Protein AF-A0A941ITD8-F1 (afdb_monomer)

Solvent-accessible surface area (backbone atoms only — not comparable to full-atom values): 10986 Å² total; per-residue (Å²): 130,88,73,66,99,77,64,46,39,76,46,90,59,83,81,70,46,51,70,58,52,33,54,51,26,44,58,51,12,67,62,29,51,84,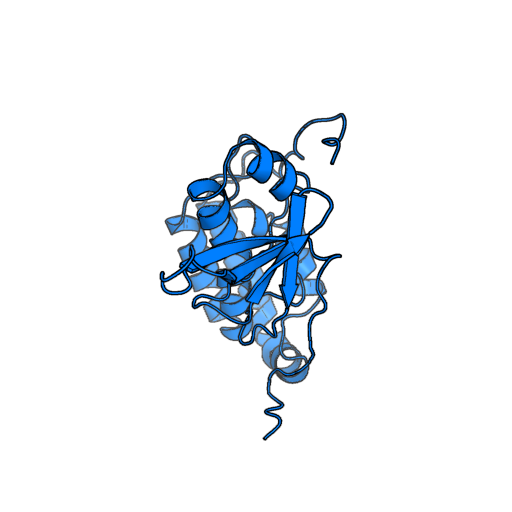41,41,67,58,24,60,77,67,74,46,67,50,70,70,59,50,48,52,33,58,74,69,40,58,36,15,35,44,26,51,56,93,35,20,20,64,51,52,44,70,69,40,52,52,49,25,35,58,35,22,36,74,22,27,52,70,49,20,52,26,48,43,39,8,25,54,38,34,45,53,47,72,68,74,50,56,70,71,57,44,54,61,69,30,49,75,22,63,34,24,24,10,56,36,86,65,68,45,51,42,43,46,81,38,97,87,74,49,76,46,76,52,67,85,80,70,82,40,46,27,50,93,73,29,49,30,41,35,42,25,18,32,29,81,37,61,95,97,47,71,66,41,80,43,78,50,76,47,54,43,93,78,60,80,87,78,95,47,84,98,48,81,78,129

Nearest PDB structur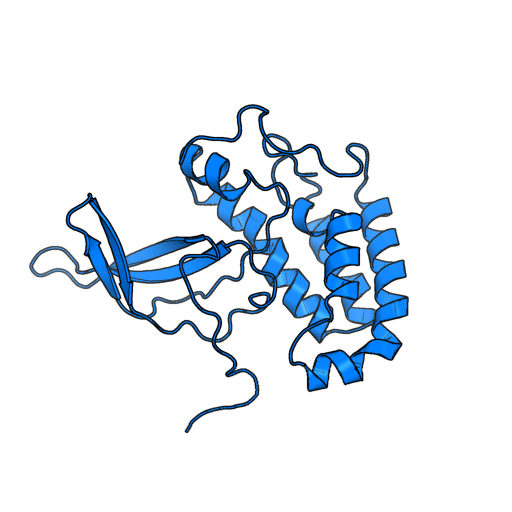es (foldseek):
  3aff-assembly1_B  TM=8.999E-01  e=1.375E-08  Mycobacterium tuberculosis
  3afe-assembly1_C  TM=9.035E-01  e=3.133E-08  Mycobacterium tuberculosis
  3afe-assembly1_D  TM=8.911E-01  e=5.982E-08  Mycobacterium tuberculosis
  5mr6-assembly1_E  TM=8.599E-01  e=3.524E-08  Streptomyces sp.
  2or0-assembly1_A  TM=8.801E-01  e=2.181E-07  Rhodococcus jostii RHA1

Mean predicted aligned error: 4.41 Å

Foldseek 3Di:
DDQPPPAADAQLDQPDALVNLLVLLLVLLVVLQVCQVVCVVQVHGDPVSVVSCRNSLVLQCCADVNRNGNNNDPVSNVSSLVSNVNRPVLHSQLSSQQRVCSNVCVPPDDPVVSSVQSSHVRAGEFEADDAFAEWDQDPVRDIDGDGDGPPRRNLVPHQKYKYKHWYCDPVPDHTDIDIDMGGPVVDDDDPCVVPDDD

Structure (mmCIF, N/CA/C/O backbone):
data_AF-A0A941ITD8-F1
#
_entry.id   AF-A0A941ITD8-F1
#
loop_
_atom_site.group_PDB
_atom_site.id
_atom_site.type_symbol
_atom_site.label_atom_id
_atom_site.label_alt_id
_atom_si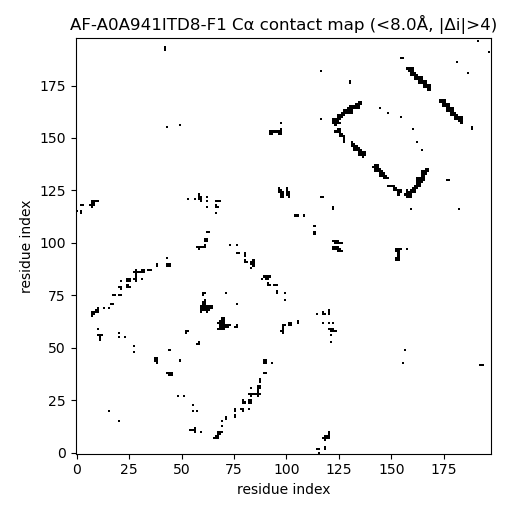te.label_comp_id
_atom_site.label_asym_id
_atom_site.label_entity_id
_atom_site.label_seq_id
_atom_site.pdbx_PDB_ins_code
_atom_site.Cartn_x
_atom_site.Cartn_y
_atom_site.Cartn_z
_atom_site.occupancy
_atom_site.B_iso_or_equiv
_atom_site.auth_seq_id
_atom_site.auth_comp_id
_atom_site.auth_asym_id
_atom_site.auth_atom_id
_atom_site.pdbx_PDB_model_num
ATOM 1 N N . MET A 1 1 ? -4.925 -1.730 -20.775 1.00 46.94 1 MET A N 1
ATOM 2 C CA . MET A 1 1 ? -6.095 -2.588 -20.442 1.00 46.94 1 MET A CA 1
ATOM 3 C C . MET A 1 1 ? -7.307 -1.668 -20.374 1.00 46.94 1 MET A C 1
ATOM 5 O O . MET A 1 1 ? -7.146 -0.580 -19.844 1.00 46.94 1 MET A O 1
ATOM 9 N N . ASP A 1 2 ? -8.470 -2.007 -20.943 1.00 44.00 2 ASP A N 1
ATOM 10 C CA . ASP A 1 2 ? -9.604 -1.062 -20.951 1.00 44.00 2 ASP A CA 1
ATOM 11 C C . ASP A 1 2 ? -10.052 -0.725 -19.518 1.00 44.00 2 ASP A C 1
ATOM 13 O O . ASP A 1 2 ? -10.318 -1.622 -18.714 1.00 44.00 2 ASP A O 1
ATOM 17 N N . LEU A 1 3 ? -10.118 0.574 -19.199 1.00 51.09 3 LEU A N 1
ATOM 18 C CA . LEU A 1 3 ? -10.618 1.067 -17.915 1.00 51.09 3 LEU A CA 1
ATOM 19 C C . LEU A 1 3 ? -12.052 0.562 -17.689 1.00 51.09 3 LEU A C 1
ATOM 21 O O . LEU A 1 3 ? -12.846 0.535 -18.636 1.00 51.09 3 LEU A O 1
ATOM 25 N N . PRO A 1 4 ? -12.432 0.188 -16.454 1.00 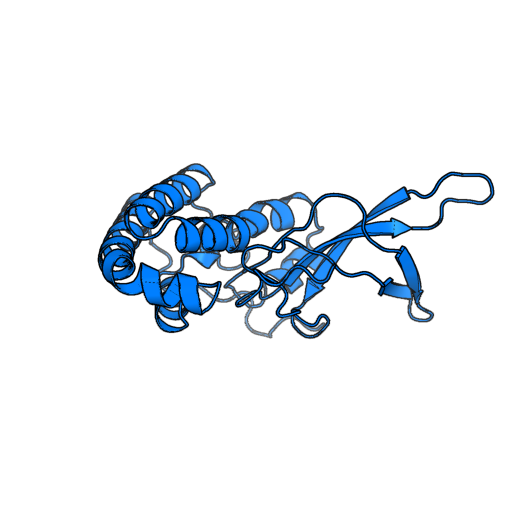52.66 4 PRO A N 1
ATOM 26 C CA . PRO A 1 4 ? -13.805 -0.202 -16.173 1.00 52.66 4 PRO A CA 1
ATOM 27 C C . PRO A 1 4 ? -14.765 0.927 -16.574 1.00 52.66 4 PRO A C 1
ATOM 29 O O . PRO A 1 4 ? -14.549 2.096 -16.250 1.00 52.66 4 PRO A O 1
ATOM 32 N N . ALA A 1 5 ? -15.850 0.563 -17.263 1.00 49.75 5 ALA A N 1
ATOM 33 C CA . ALA A 1 5 ? -16.806 1.466 -17.917 1.00 49.75 5 ALA A CA 1
ATOM 34 C C . ALA A 1 5 ? -17.572 2.440 -16.981 1.00 49.75 5 ALA A C 1
ATOM 36 O O . ALA A 1 5 ? -18.498 3.114 -17.424 1.00 49.75 5 ALA A O 1
ATOM 37 N N . GLY A 1 6 ? -17.210 2.521 -15.695 1.00 57.00 6 GLY A N 1
ATOM 38 C CA . GLY A 1 6 ? -17.874 3.312 -14.654 1.00 57.00 6 GLY A CA 1
ATOM 39 C C . GLY A 1 6 ? -16.980 4.318 -13.920 1.00 57.00 6 GLY A C 1
ATOM 40 O O . GLY A 1 6 ? -17.431 4.900 -12.937 1.00 57.00 6 GLY A O 1
ATOM 41 N N . GLY A 1 7 ? -15.739 4.536 -14.371 1.00 72.69 7 GLY A N 1
ATOM 42 C CA . GLY A 1 7 ? -14.772 5.376 -13.657 1.00 72.69 7 GLY A CA 1
ATOM 43 C C . GLY A 1 7 ? -14.195 4.686 -12.415 1.00 72.69 7 GLY A C 1
ATOM 44 O O . GLY A 1 7 ? -14.386 3.488 -12.207 1.00 72.69 7 GLY A O 1
ATOM 45 N N . HIS A 1 8 ? -13.449 5.432 -11.600 1.00 84.56 8 HIS A N 1
ATOM 46 C CA . HIS A 1 8 ? -12.814 4.874 -10.406 1.00 84.56 8 HIS A CA 1
ATOM 47 C C . HIS A 1 8 ? -13.825 4.612 -9.274 1.00 84.56 8 HIS A C 1
ATOM 49 O O . HIS A 1 8 ? -14.752 5.409 -9.093 1.00 84.56 8 HIS A O 1
ATOM 55 N N . PRO A 1 9 ? -13.646 3.541 -8.475 1.00 86.31 9 PRO A N 1
ATOM 56 C CA . PRO A 1 9 ? -14.551 3.214 -7.380 1.00 86.31 9 PRO A CA 1
ATOM 57 C C . PRO A 1 9 ? -14.617 4.327 -6.337 1.00 86.31 9 PRO A C 1
ATOM 59 O O . PRO A 1 9 ? -13.596 4.795 -5.841 1.00 86.31 9 PRO A O 1
ATOM 62 N N . VAL A 1 10 ? -15.825 4.697 -5.926 1.00 85.69 10 VAL A N 1
ATOM 63 C CA . VAL A 1 10 ? -16.025 5.617 -4.801 1.00 85.69 10 VAL A CA 1
ATOM 64 C C . VAL A 1 10 ? -15.532 4.940 -3.507 1.00 85.69 10 VAL A C 1
ATOM 66 O O . VAL A 1 10 ? -15.724 3.729 -3.346 1.00 85.69 10 VAL A O 1
ATOM 69 N N . PRO A 1 11 ? -14.858 5.661 -2.591 1.00 86.06 11 PRO A N 1
ATOM 70 C CA . PRO A 1 11 ? -14.474 5.101 -1.297 1.00 86.06 11 PRO A CA 1
ATOM 71 C C . PRO A 1 11 ? -15.705 4.710 -0.458 1.00 86.06 11 PRO A C 1
ATOM 73 O O . PRO A 1 11 ? -16.749 5.344 -0.618 1.00 86.06 11 PRO A O 1
ATOM 76 N N . PRO A 1 12 ? -15.599 3.717 0.453 1.00 78.62 12 PRO A N 1
ATOM 77 C CA . PRO A 1 12 ? -16.725 3.238 1.265 1.00 78.62 12 PRO A CA 1
ATOM 78 C C . PRO A 1 12 ? -17.505 4.351 1.983 1.00 78.62 12 PRO A C 1
ATOM 80 O O . PRO A 1 12 ? -18.724 4.263 2.113 1.00 78.62 12 PRO A O 1
ATOM 83 N N . GLU A 1 13 ? -16.824 5.428 2.397 1.00 89.75 13 GLU A N 1
ATOM 84 C CA . GLU A 1 13 ? -17.426 6.583 3.073 1.00 89.75 13 GLU A CA 1
ATOM 85 C C . GLU A 1 13 ? -16.759 7.902 2.633 1.00 89.75 13 GLU A C 1
ATOM 87 O O . GLU A 1 13 ? -15.849 8.385 3.302 1.00 89.75 13 GLU A O 1
ATOM 92 N N . PRO A 1 14 ? -17.194 8.546 1.533 1.00 86.50 14 PRO A N 1
ATOM 93 C CA . PRO A 1 14 ? -16.470 9.668 0.911 1.00 86.50 14 PRO A CA 1
ATOM 94 C C . PRO A 1 14 ? -16.210 10.898 1.789 1.00 86.50 14 PRO A C 1
ATOM 96 O O . PRO A 1 14 ? -15.334 11.699 1.469 1.00 86.50 14 PRO A O 1
ATOM 99 N N . GLY A 1 15 ? -16.972 11.066 2.872 1.00 91.31 15 GLY A N 1
ATOM 100 C CA . GLY A 1 15 ? -16.823 12.163 3.831 1.00 91.31 15 GLY A CA 1
ATOM 101 C C . GLY A 1 15 ? -15.851 11.885 4.980 1.00 91.31 15 GLY A C 1
ATOM 102 O O . GLY A 1 15 ? -15.732 12.732 5.861 1.00 91.31 15 GLY A O 1
ATOM 103 N N . LEU A 1 16 ? -15.193 10.722 4.997 1.00 95.06 16 LEU A N 1
ATOM 104 C CA . LEU A 1 16 ? -14.344 10.303 6.106 1.00 95.06 16 LEU A CA 1
ATOM 105 C C . LEU A 1 16 ? -13.154 11.250 6.307 1.00 95.06 16 LEU A C 1
ATOM 107 O O . LEU A 1 16 ? -12.379 11.524 5.389 1.00 95.06 16 LEU A O 1
ATOM 111 N N . THR A 1 17 ? -12.992 11.729 7.535 1.00 97.56 17 THR A N 1
ATOM 112 C CA . THR A 1 17 ? -11.928 12.658 7.920 1.00 97.56 17 THR A CA 1
ATOM 113 C C . THR A 1 17 ? -10.708 11.934 8.495 1.00 97.56 17 THR A C 1
ATOM 115 O O . THR A 1 17 ? -10.786 10.801 8.975 1.00 97.56 17 THR A O 1
ATOM 118 N N . GLY A 1 18 ? -9.557 12.614 8.513 1.00 98.00 18 GLY A N 1
ATOM 119 C CA . GLY A 1 18 ? -8.334 12.100 9.141 1.00 98.00 18 GLY A CA 1
ATOM 120 C C . GLY A 1 18 ? -8.521 11.674 10.608 1.00 98.00 18 GLY A C 1
ATOM 121 O O . GLY A 1 18 ? -8.145 10.553 10.951 1.00 98.00 18 GLY A O 1
ATOM 122 N N . PRO A 1 19 ? -9.137 12.497 11.482 1.00 98.56 19 PRO A N 1
ATOM 123 C CA . PRO A 1 19 ? -9.434 12.101 12.861 1.00 98.56 19 PRO A CA 1
ATOM 124 C C . PRO A 1 19 ? -10.308 10.844 12.983 1.00 98.56 19 PRO A C 1
ATOM 126 O O . PRO A 1 19 ? -10.025 9.981 13.813 1.00 98.56 19 PRO A O 1
ATOM 129 N N . GLU A 1 20 ? -11.334 10.697 12.143 1.00 98.31 20 GLU A N 1
ATOM 130 C CA . GLU A 1 20 ? -12.186 9.500 12.142 1.00 98.31 20 GLU A CA 1
ATOM 131 C C . GLU A 1 20 ? -11.417 8.260 11.670 1.00 98.31 20 GLU A C 1
ATOM 133 O O . GLU A 1 20 ? -11.571 7.183 12.252 1.00 98.31 20 GLU A O 1
ATOM 138 N N . MET A 1 21 ? -10.544 8.409 10.669 1.00 98.38 21 MET A N 1
ATOM 139 C CA . MET A 1 21 ? -9.653 7.344 10.201 1.00 98.38 21 MET A CA 1
ATOM 140 C C . MET A 1 21 ? -8.683 6.890 11.305 1.00 98.38 21 MET A C 1
ATOM 142 O O . MET A 1 21 ? -8.495 5.693 11.525 1.00 98.38 21 MET A O 1
ATOM 146 N N . ILE A 1 22 ? -8.118 7.831 12.066 1.00 98.75 22 ILE A N 1
ATOM 147 C CA . ILE A 1 22 ? -7.251 7.526 13.215 1.00 98.75 22 ILE A CA 1
ATOM 148 C C . ILE A 1 22 ? -8.040 6.788 14.306 1.00 98.75 22 ILE A C 1
ATOM 150 O O . ILE A 1 22 ? -7.575 5.768 14.810 1.00 98.75 22 ILE A O 1
ATOM 154 N N . SER A 1 23 ? -9.265 7.222 14.614 1.00 98.56 23 SER A N 1
ATOM 155 C CA . SER A 1 23 ? -10.120 6.537 15.594 1.00 98.56 23 SER A CA 1
ATOM 156 C C . SER A 1 23 ? -10.491 5.106 15.166 1.00 98.56 23 SER A C 1
ATOM 158 O O . SER A 1 23 ? -10.593 4.199 15.997 1.00 98.56 23 SER A O 1
ATOM 160 N N . ARG A 1 24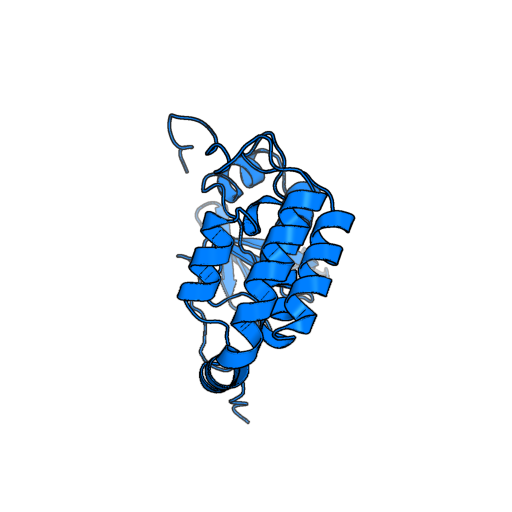 ? -10.658 4.844 13.861 1.00 98.06 24 ARG A N 1
ATOM 161 C CA . ARG A 1 24 ? -10.793 3.468 13.339 1.00 98.06 24 ARG A CA 1
ATOM 162 C C . ARG A 1 24 ? -9.533 2.651 13.603 1.00 98.06 24 ARG A C 1
ATOM 164 O O . ARG A 1 24 ? -9.644 1.514 14.054 1.00 98.06 24 ARG A O 1
ATOM 171 N N . ALA A 1 25 ? -8.359 3.231 13.357 1.00 98.69 25 ALA A N 1
ATOM 172 C CA . ALA A 1 25 ? -7.079 2.564 13.581 1.00 98.69 25 ALA A CA 1
ATOM 173 C C . ALA A 1 25 ? -6.910 2.150 15.048 1.00 98.69 25 ALA A C 1
ATOM 175 O O . ALA A 1 25 ? -6.486 1.033 15.323 1.00 98.69 25 ALA A O 1
ATOM 176 N N . GLU A 1 26 ? -7.297 3.016 15.987 1.00 98.75 26 GLU A N 1
ATOM 177 C CA . GLU A 1 26 ? -7.267 2.733 17.428 1.00 98.75 26 GLU A CA 1
ATOM 178 C C . GLU A 1 26 ? -8.186 1.563 17.809 1.00 98.75 26 GLU A C 1
ATOM 180 O O . GLU A 1 26 ? -7.790 0.689 18.583 1.00 98.75 26 GLU A O 1
ATOM 185 N N . ARG A 1 27 ? -9.391 1.494 17.222 1.00 98.38 27 ARG A N 1
ATOM 186 C CA . ARG A 1 27 ? -10.309 0.362 17.427 1.00 98.38 27 ARG A CA 1
ATOM 187 C C . ARG A 1 27 ? -9.743 -0.944 16.877 1.00 98.38 27 ARG A C 1
ATOM 189 O O . ARG A 1 27 ? -9.829 -1.962 17.558 1.00 98.38 27 ARG A O 1
ATOM 196 N N . ILE A 1 28 ? -9.133 -0.920 15.690 1.00 98.25 28 ILE A N 1
ATOM 197 C CA . ILE A 1 28 ? -8.450 -2.097 15.136 1.00 98.25 28 ILE A CA 1
ATOM 198 C C . ILE A 1 28 ? -7.278 -2.491 16.038 1.00 98.25 28 ILE A C 1
ATOM 200 O O . ILE A 1 28 ? -7.168 -3.660 16.394 1.00 98.25 28 ILE A O 1
ATOM 204 N N . ALA A 1 29 ? -6.453 -1.537 16.477 1.00 98.50 29 ALA A N 1
ATOM 205 C CA . ALA A 1 29 ? -5.283 -1.796 17.314 1.00 98.50 29 ALA A CA 1
ATOM 206 C C . ALA A 1 29 ? -5.628 -2.573 18.593 1.00 98.50 29 ALA A C 1
ATOM 208 O O . ALA A 1 29 ? -4.906 -3.505 18.943 1.00 98.50 29 ALA A O 1
ATOM 209 N N . ALA A 1 30 ? -6.755 -2.261 19.241 1.00 98.00 30 ALA A N 1
ATOM 210 C CA . ALA A 1 30 ? -7.226 -3.003 20.412 1.00 98.00 30 ALA A CA 1
ATOM 211 C C . ALA A 1 30 ? -7.424 -4.502 20.120 1.00 98.00 30 ALA A C 1
ATOM 213 O O . ALA A 1 30 ? -7.088 -5.343 20.946 1.00 98.00 30 ALA A O 1
ATOM 214 N N . THR A 1 31 ? -7.903 -4.842 18.921 1.00 97.44 31 THR A N 1
ATOM 215 C CA . THR A 1 31 ? -8.100 -6.235 18.493 1.00 97.44 31 THR A CA 1
ATOM 216 C C . THR A 1 31 ? -6.807 -6.935 18.067 1.00 97.44 31 THR A C 1
ATOM 218 O O . THR A 1 31 ? -6.767 -8.160 17.993 1.00 97.44 31 THR A O 1
ATOM 221 N N . LEU A 1 32 ? -5.745 -6.182 17.758 1.00 98.12 32 LEU A N 1
ATOM 222 C CA . LEU A 1 32 ? -4.468 -6.752 17.322 1.00 98.12 32 LEU A CA 1
ATOM 223 C C . LEU A 1 32 ? -3.655 -7.328 18.482 1.00 98.12 32 LEU A C 1
ATOM 225 O O . LEU A 1 32 ? -2.841 -8.215 18.243 1.00 98.12 32 LEU A O 1
ATOM 229 N N . VAL A 1 33 ? -3.880 -6.853 19.715 1.00 97.50 33 VAL A N 1
ATOM 230 C CA . VAL A 1 33 ? -3.127 -7.281 20.908 1.00 97.50 33 VAL A CA 1
ATOM 231 C C . VAL A 1 33 ? -3.198 -8.798 21.084 1.00 97.50 33 VAL A C 1
ATOM 233 O O . VAL A 1 33 ? -2.155 -9.437 21.227 1.00 97.50 33 VAL A O 1
ATOM 236 N N . ASP A 1 34 ? -4.399 -9.367 20.971 1.00 96.56 34 ASP A N 1
ATOM 237 C CA . ASP A 1 34 ? -4.646 -10.806 21.132 1.00 96.56 34 ASP A CA 1
ATOM 238 C C . ASP A 1 34 ? -4.258 -11.630 19.887 1.00 96.56 34 ASP A C 1
ATOM 240 O O . ASP A 1 34 ? -4.143 -12.851 19.955 1.00 96.56 34 ASP A O 1
ATOM 244 N N . ARG A 1 35 ? -4.002 -10.971 18.746 1.00 95.88 35 ARG A N 1
ATOM 245 C CA . ARG A 1 35 ? -3.655 -11.598 17.454 1.00 95.88 35 ARG A CA 1
ATOM 246 C C . ARG A 1 35 ? -2.154 -11.619 17.155 1.00 95.88 35 ARG A C 1
ATOM 248 O O . ARG A 1 35 ? -1.737 -12.082 16.091 1.00 95.88 35 ARG A O 1
ATOM 255 N N . GLN A 1 36 ? -1.316 -11.115 18.062 1.00 96.81 36 GLN A N 1
ATOM 256 C CA . GLN A 1 36 ? 0.131 -11.020 17.831 1.00 96.81 36 GLN A CA 1
ATOM 257 C C . GLN A 1 36 ? 0.775 -12.390 17.598 1.00 96.81 36 GLN A C 1
ATOM 259 O O . GLN A 1 36 ? 1.558 -12.541 16.665 1.00 96.81 36 GLN A O 1
ATOM 264 N N . GLN A 1 37 ? 0.411 -13.401 18.393 1.00 96.50 37 GLN A N 1
ATOM 265 C CA . GLN A 1 37 ? 0.968 -14.748 18.245 1.00 96.50 37 GLN A CA 1
ATOM 266 C C . GLN A 1 37 ? 0.576 -15.390 16.907 1.00 96.50 37 GLN A C 1
ATOM 268 O O . GLN A 1 37 ? 1.408 -16.021 16.261 1.00 96.50 37 GLN A O 1
ATOM 273 N N . GLU A 1 38 ? -0.671 -15.204 16.474 1.00 96.06 38 GLU A N 1
ATOM 274 C CA . GLU A 1 38 ? -1.139 -15.668 15.165 1.00 96.06 38 GLU A CA 1
ATOM 275 C C . GLU A 1 38 ? -0.372 -14.980 14.028 1.00 96.06 38 GLU A C 1
ATOM 277 O O . GLU A 1 38 ? 0.062 -15.632 13.080 1.00 96.06 38 GLU A O 1
ATOM 282 N N . THR A 1 39 ? -0.168 -13.665 14.147 1.00 96.62 39 THR A N 1
ATOM 283 C CA . THR A 1 39 ? 0.599 -12.871 13.177 1.00 96.62 39 THR A CA 1
ATOM 284 C C . THR A 1 39 ? 2.039 -13.367 13.073 1.00 96.62 39 THR A C 1
ATOM 286 O O . THR A 1 39 ? 2.550 -13.516 11.966 1.00 96.62 39 THR A O 1
ATOM 289 N N . GLU A 1 40 ? 2.673 -13.663 14.208 1.00 95.12 40 GLU A N 1
ATOM 290 C CA . GLU A 1 40 ? 4.041 -14.184 14.261 1.00 95.12 40 GLU A CA 1
ATOM 291 C C . GLU A 1 40 ? 4.144 -15.554 13.580 1.00 95.12 40 GLU A C 1
ATOM 293 O O . GLU A 1 40 ? 4.985 -15.753 12.709 1.00 95.12 40 GLU A O 1
ATOM 298 N N . GLN A 1 41 ? 3.241 -16.482 13.911 1.00 94.44 41 GLN A N 1
ATOM 299 C CA . GLN A 1 41 ? 3.228 -17.829 13.328 1.00 94.44 41 GLN A CA 1
ATOM 300 C C . GLN A 1 41 ? 2.971 -17.818 11.821 1.00 94.44 41 GLN A C 1
ATOM 302 O O . GLN A 1 41 ? 3.559 -18.608 11.086 1.00 94.44 41 GLN A O 1
ATOM 307 N N . ARG A 1 42 ? 2.081 -16.935 11.355 1.00 94.31 42 ARG A N 1
ATOM 308 C CA . ARG A 1 42 ? 1.763 -16.786 9.932 1.00 94.31 42 ARG A CA 1
ATOM 309 C C . ARG A 1 42 ? 2.861 -16.032 9.167 1.00 94.31 42 ARG A C 1
ATOM 311 O O . ARG A 1 42 ? 2.952 -16.169 7.951 1.00 94.31 42 ARG A O 1
ATOM 318 N N . GLY A 1 43 ? 3.647 -15.199 9.848 1.00 95.00 43 GLY A N 1
ATOM 319 C CA . GLY A 1 43 ? 4.581 -14.249 9.237 1.00 95.00 43 GLY A CA 1
ATOM 320 C C . GLY A 1 43 ? 3.909 -12.999 8.649 1.00 95.00 43 GLY A C 1
ATOM 321 O O . GLY A 1 43 ? 4.594 -12.133 8.109 1.00 95.00 43 GLY A O 1
ATOM 322 N N . PHE A 1 44 ? 2.577 -12.887 8.740 1.00 96.88 44 PHE A N 1
ATOM 323 C CA . PHE A 1 44 ? 1.805 -11.715 8.324 1.00 96.88 44 PHE A CA 1
ATOM 324 C C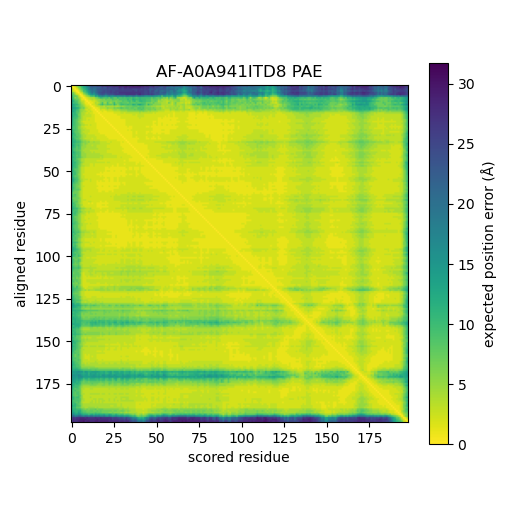 . PHE A 1 44 ? 0.439 -11.622 9.026 1.00 96.88 44 PHE A C 1
ATOM 326 O O . PHE A 1 44 ? -0.037 -12.594 9.613 1.00 96.88 44 PHE A O 1
ATOM 333 N N . TYR A 1 45 ? -0.203 -10.447 8.985 1.00 97.88 45 TYR A N 1
ATOM 334 C CA . TYR A 1 45 ? -1.499 -10.229 9.646 1.00 97.88 45 TYR A CA 1
ATOM 335 C C . TYR A 1 45 ? -2.624 -11.026 8.982 1.00 97.88 45 TYR A C 1
ATOM 337 O O . TYR A 1 45 ? -2.551 -11.363 7.799 1.00 97.88 45 TYR A O 1
ATOM 345 N N . GLY A 1 46 ? -3.665 -11.355 9.747 1.00 97.62 46 GLY A N 1
ATOM 346 C CA . GLY A 1 46 ? -4.732 -12.241 9.284 1.00 97.62 46 GLY A CA 1
ATOM 347 C C . GLY A 1 46 ? -5.699 -11.646 8.268 1.00 97.62 46 GLY A C 1
ATOM 348 O O . GLY A 1 46 ? -5.786 -10.420 8.155 1.00 97.62 46 GLY A O 1
ATOM 349 N N . PRO A 1 47 ? -6.416 -12.508 7.518 1.00 97.69 47 PRO A N 1
ATOM 350 C CA . PRO A 1 47 ? -7.401 -12.065 6.534 1.00 97.69 47 PRO A CA 1
ATOM 351 C C . PRO A 1 47 ? -8.494 -11.189 7.150 1.00 97.69 47 PRO A C 1
ATOM 353 O O . PRO A 1 47 ? -8.902 -10.214 6.541 1.00 97.69 47 PRO A O 1
ATOM 356 N N . ASP A 1 48 ? -8.890 -11.463 8.390 1.00 97.62 48 ASP A N 1
ATOM 357 C CA . ASP A 1 48 ? -9.854 -10.661 9.150 1.00 97.62 48 ASP A CA 1
ATOM 358 C C . ASP A 1 48 ? -9.361 -9.224 9.408 1.00 97.62 48 ASP A C 1
ATOM 360 O O . ASP A 1 48 ? -10.111 -8.254 9.323 1.00 97.62 48 ASP A O 1
ATOM 364 N N . THR A 1 49 ? -8.067 -9.070 9.687 1.00 98.31 49 THR A N 1
ATOM 365 C CA . THR A 1 49 ? -7.412 -7.766 9.828 1.00 98.31 49 THR A CA 1
ATOM 366 C C . THR A 1 49 ? -7.305 -7.064 8.474 1.00 98.31 49 THR A C 1
ATOM 368 O O . THR A 1 49 ? -7.489 -5.851 8.396 1.00 98.31 49 THR A O 1
ATOM 371 N N . HIS A 1 50 ? -7.042 -7.814 7.400 1.00 98.38 50 HIS A N 1
ATOM 372 C CA . HIS A 1 50 ? -7.040 -7.278 6.040 1.00 98.38 50 HIS A CA 1
ATOM 373 C C . HIS A 1 50 ? -8.425 -6.767 5.617 1.00 98.38 50 HIS A C 1
ATOM 375 O O . HIS A 1 50 ? -8.530 -5.650 5.115 1.00 98.38 50 HIS A O 1
ATOM 381 N N . GLU A 1 51 ? -9.481 -7.538 5.877 1.00 98.25 51 GLU A N 1
ATOM 382 C CA . GLU A 1 51 ? -10.875 -7.152 5.635 1.00 98.25 51 GLU A CA 1
ATOM 383 C C . GLU A 1 51 ? -11.239 -5.888 6.421 1.00 98.25 51 GLU A C 1
ATOM 385 O O . GLU A 1 51 ? -11.752 -4.935 5.843 1.00 98.25 51 GLU A O 1
ATOM 390 N N . ALA A 1 52 ? -10.850 -5.797 7.697 1.00 98.12 52 ALA A N 1
ATOM 391 C CA . ALA A 1 52 ? -11.044 -4.578 8.483 1.00 98.12 52 ALA A CA 1
ATOM 392 C C . ALA A 1 52 ? -10.324 -3.351 7.884 1.00 98.12 52 ALA A C 1
ATOM 394 O O . ALA A 1 52 ? -10.822 -2.224 7.988 1.00 98.12 52 ALA A O 1
ATOM 395 N N . PHE A 1 53 ? -9.163 -3.542 7.244 1.00 98.50 53 PHE A N 1
ATOM 396 C CA . PHE A 1 53 ? -8.477 -2.468 6.526 1.00 98.50 53 PHE A CA 1
ATOM 397 C C . PHE A 1 53 ? -9.192 -2.062 5.231 1.00 98.50 53 PHE A C 1
ATOM 399 O O . PHE A 1 53 ? -9.263 -0.865 4.940 1.00 98.50 53 PHE A O 1
ATOM 406 N N . LEU A 1 54 ? -9.737 -3.022 4.481 1.00 97.38 54 LEU A N 1
ATOM 407 C CA . LEU A 1 54 ? -10.539 -2.763 3.282 1.00 97.38 54 LEU A CA 1
ATOM 408 C C . LEU A 1 54 ? -11.823 -2.004 3.637 1.00 97.38 54 LEU A C 1
ATOM 410 O O . LEU A 1 54 ? -12.031 -0.889 3.158 1.00 97.38 54 LEU A O 1
ATOM 414 N N . ASP A 1 55 ? -12.622 -2.548 4.555 1.00 96.44 55 ASP A N 1
ATOM 415 C CA . ASP A 1 55 ? -13.897 -1.967 4.987 1.00 96.44 55 ASP A CA 1
ATOM 416 C C . ASP A 1 55 ? -13.706 -0.582 5.614 1.00 96.44 55 ASP A C 1
ATOM 418 O O . ASP A 1 55 ? -14.496 0.340 5.406 1.00 96.44 55 ASP A O 1
ATOM 422 N N . GLY A 1 56 ? -12.613 -0.403 6.361 1.00 96.88 56 GLY A N 1
ATOM 423 C CA . GLY A 1 56 ? -12.256 0.880 6.955 1.00 96.88 56 GLY A CA 1
ATOM 424 C C . GLY A 1 56 ? -11.735 1.917 5.954 1.00 96.88 56 GLY A C 1
ATOM 425 O O . GLY A 1 56 ? -11.634 3.089 6.319 1.00 96.88 56 GLY A O 1
ATOM 426 N N . GLY A 1 57 ? -11.417 1.517 4.716 1.00 97.31 57 GLY A N 1
ATOM 427 C CA . GLY A 1 57 ? -10.862 2.379 3.671 1.00 97.31 57 GLY A CA 1
ATOM 428 C C . GLY A 1 57 ? -9.387 2.748 3.881 1.00 97.31 57 GLY A C 1
ATOM 429 O O . GLY A 1 57 ? -8.899 3.749 3.354 1.00 97.31 57 GLY A O 1
ATOM 430 N N . PHE A 1 58 ? -8.651 1.955 4.656 1.00 98.50 58 PHE A N 1
ATOM 431 C CA . PHE A 1 58 ? -7.280 2.261 5.059 1.00 98.50 58 PHE A CA 1
ATOM 432 C C . PHE A 1 58 ? -6.287 2.262 3.892 1.00 98.50 58 PHE A C 1
ATOM 434 O O . PHE A 1 58 ? -5.321 3.025 3.914 1.00 98.50 58 PHE A O 1
ATOM 441 N N . TYR A 1 59 ? -6.518 1.454 2.856 1.00 98.50 59 TYR A N 1
ATOM 442 C CA . TYR A 1 59 ? -5.671 1.421 1.655 1.00 98.50 59 TYR A CA 1
ATOM 443 C C . TYR A 1 59 ? -5.953 2.568 0.676 1.00 98.50 59 TYR A C 1
ATOM 445 O O . TYR A 1 59 ? -5.281 2.692 -0.345 1.00 98.50 59 TYR A O 1
ATOM 453 N N . ARG A 1 60 ? -6.917 3.439 0.999 1.00 97.88 60 ARG A N 1
ATOM 454 C CA . ARG A 1 60 ? -7.316 4.591 0.179 1.00 97.88 60 ARG A CA 1
ATOM 455 C C . ARG A 1 60 ? -6.868 5.936 0.747 1.00 97.88 60 ARG A C 1
ATOM 457 O O . ARG A 1 60 ? -7.099 6.961 0.115 1.00 97.88 60 ARG A O 1
ATOM 464 N N . ILE A 1 61 ? -6.210 5.959 1.914 1.00 98.44 61 ILE A N 1
ATOM 465 C CA . ILE A 1 61 ? -5.766 7.192 2.601 1.00 98.44 61 ILE A CA 1
ATOM 466 C C . ILE A 1 61 ? -4.918 8.082 1.684 1.00 98.44 61 ILE A C 1
ATOM 468 O O . ILE A 1 61 ? -5.132 9.292 1.634 1.00 98.44 61 ILE A O 1
ATOM 472 N N . LEU A 1 62 ? -3.964 7.482 0.967 1.00 98.38 62 LEU A N 1
ATOM 473 C CA . LEU A 1 62 ? -2.985 8.187 0.130 1.00 98.38 62 LEU A CA 1
ATOM 474 C C . LEU A 1 62 ? -3.276 8.093 -1.370 1.00 98.38 62 LEU A C 1
ATOM 476 O O . LEU A 1 62 ? -2.530 8.650 -2.172 1.00 98.38 62 LEU A O 1
ATOM 480 N N . VAL A 1 63 ? -4.345 7.396 -1.754 1.00 98.06 63 VAL A N 1
ATOM 481 C CA . VAL A 1 63 ? -4.810 7.380 -3.141 1.00 98.06 63 VAL A CA 1
ATOM 482 C C . VAL A 1 63 ? -5.421 8.762 -3.450 1.00 98.06 63 VAL A C 1
ATOM 484 O O . VAL A 1 63 ? -6.172 9.287 -2.620 1.00 98.06 63 VAL A O 1
ATOM 487 N N . PRO A 1 64 ? -5.108 9.386 -4.602 1.00 96.56 64 PRO A N 1
ATOM 488 C CA . PRO A 1 64 ? -5.715 10.657 -5.003 1.00 96.56 64 PRO A CA 1
ATOM 489 C C . PRO A 1 64 ? -7.243 10.584 -5.128 1.00 96.56 64 PRO A C 1
ATOM 491 O O . PRO A 1 64 ? -7.790 9.578 -5.591 1.00 96.56 64 PRO A O 1
ATOM 494 N N . LYS A 1 65 ? -7.951 11.678 -4.814 1.00 95.06 65 LYS A N 1
ATOM 495 C CA . LYS A 1 65 ? -9.427 11.727 -4.896 1.00 95.06 65 LYS A CA 1
ATOM 496 C C . LYS A 1 65 ? -9.969 11.439 -6.290 1.00 95.06 65 LYS A C 1
ATOM 498 O O . LYS A 1 65 ? -10.991 10.770 -6.424 1.00 95.06 65 LYS A O 1
ATOM 503 N N . ARG A 1 66 ? -9.262 11.889 -7.334 1.00 93.06 66 ARG A N 1
ATOM 504 C CA . ARG A 1 66 ? -9.619 11.612 -8.740 1.00 93.06 66 ARG A CA 1
ATOM 505 C C . ARG A 1 66 ? -9.654 10.116 -9.080 1.00 93.06 66 ARG A C 1
ATOM 507 O O . ARG A 1 66 ? -10.288 9.748 -10.061 1.00 93.06 66 ARG A O 1
ATOM 514 N N . TYR A 1 67 ? -9.015 9.276 -8.263 1.00 94.56 67 TYR A N 1
ATOM 515 C CA . TYR A 1 67 ? -8.984 7.823 -8.421 1.00 94.56 67 TYR A CA 1
ATOM 516 C C . TYR A 1 67 ? -9.763 7.073 -7.334 1.00 94.56 67 TYR A C 1
ATOM 518 O O . TYR A 1 67 ? -9.562 5.876 -7.148 1.00 94.56 67 TYR A O 1
ATOM 526 N N . GLY A 1 68 ? -10.646 7.757 -6.597 1.00 93.25 68 GLY A N 1
ATOM 527 C CA . GLY A 1 68 ? -11.469 7.107 -5.575 1.00 93.25 68 GLY A CA 1
ATOM 528 C C . GLY A 1 68 ? -10.803 6.956 -4.207 1.00 93.25 68 GLY A C 1
ATOM 529 O O . GLY A 1 68 ? -11.274 6.183 -3.369 1.00 93.25 68 GLY A O 1
ATOM 530 N N . GLY A 1 69 ? -9.710 7.684 -3.973 1.00 96.88 69 GLY A N 1
ATOM 531 C CA . GLY A 1 69 ? -9.055 7.767 -2.675 1.00 96.88 69 GLY A CA 1
ATOM 532 C C . GLY A 1 69 ? -9.543 8.917 -1.797 1.00 96.88 69 GLY A C 1
ATOM 533 O O . GLY A 1 69 ? -10.363 9.740 -2.208 1.00 96.88 69 GLY A O 1
ATOM 534 N N . TYR A 1 70 ? -9.023 8.985 -0.572 1.00 97.69 70 TYR A N 1
ATOM 535 C CA . TYR A 1 70 ? -9.364 10.047 0.377 1.00 97.69 70 TYR A CA 1
ATOM 536 C C . TYR A 1 70 ? -8.410 11.240 0.333 1.00 97.69 70 TYR A C 1
ATOM 538 O O . TYR A 1 70 ? -8.819 12.351 0.676 1.00 97.69 70 TYR A O 1
ATOM 546 N N . GLU A 1 71 ? -7.157 11.022 -0.080 1.00 96.81 71 GLU A N 1
ATOM 547 C CA . GLU A 1 71 ? -6.118 12.057 -0.136 1.00 96.81 71 GLU A CA 1
ATOM 548 C C . GLU A 1 71 ? -5.952 12.798 1.213 1.00 96.81 71 GLU A C 1
ATOM 550 O O . GLU A 1 71 ? -5.858 14.022 1.271 1.00 96.81 71 GLU A O 1
ATOM 555 N N . LEU A 1 72 ? -5.949 12.046 2.325 1.00 97.88 72 LEU A N 1
ATOM 556 C CA . LEU A 1 72 ? -5.887 12.582 3.703 1.00 97.88 72 LEU A CA 1
ATOM 557 C C . LEU A 1 72 ? -4.473 12.962 4.159 1.00 97.88 72 LEU A C 1
ATOM 559 O O . LEU A 1 72 ? -4.297 13.425 5.286 1.00 97.88 72 LEU A O 1
ATOM 563 N N . GLY A 1 73 ? -3.474 12.751 3.304 1.00 97.00 73 GLY A N 1
ATOM 564 C CA . GLY A 1 73 ? -2.090 13.126 3.563 1.00 97.00 73 GLY A CA 1
ATOM 565 C C . GLY A 1 73 ? -1.280 12.093 4.351 1.00 97.00 73 GLY A C 1
ATOM 566 O O . GLY A 1 73 ? -1.796 11.177 5.001 1.00 97.00 73 GLY A O 1
ATOM 567 N N . ILE A 1 74 ? 0.044 12.250 4.263 1.00 97.75 74 ILE A N 1
ATOM 568 C CA . ILE A 1 74 ? 1.021 11.370 4.916 1.00 97.75 74 ILE A CA 1
ATOM 569 C C . ILE A 1 74 ? 0.984 11.496 6.443 1.00 97.75 74 ILE A C 1
ATOM 571 O O . ILE A 1 74 ? 1.272 10.534 7.149 1.00 97.75 74 ILE A O 1
ATOM 575 N N . ASP A 1 75 ? 0.584 12.651 6.971 1.00 98.00 75 ASP A N 1
ATOM 576 C CA . ASP A 1 75 ? 0.423 12.886 8.403 1.00 98.00 75 ASP A CA 1
ATOM 577 C C . ASP A 1 75 ? -0.698 12.018 8.993 1.00 98.00 75 ASP A C 1
ATOM 579 O O . ASP A 1 75 ? -0.498 11.385 10.035 1.00 98.00 75 ASP A O 1
ATOM 583 N N . THR A 1 76 ? -1.837 11.909 8.299 1.00 98.69 76 THR A N 1
ATOM 584 C CA . THR A 1 76 ? -2.924 10.998 8.681 1.00 98.69 76 THR A CA 1
ATOM 585 C C . THR A 1 76 ? -2.452 9.548 8.622 1.00 98.69 76 THR A C 1
ATOM 587 O O . THR A 1 76 ? -2.629 8.811 9.594 1.00 98.69 76 THR A O 1
ATOM 590 N N . HIS A 1 77 ? -1.793 9.147 7.527 1.00 98.69 77 HIS A N 1
ATOM 591 C CA . HIS A 1 77 ? -1.242 7.794 7.369 1.00 98.69 77 HIS A CA 1
ATOM 592 C C . HIS A 1 77 ? -0.294 7.417 8.516 1.00 98.69 77 HIS A C 1
ATOM 594 O O . HIS A 1 77 ? -0.462 6.382 9.156 1.00 98.69 77 HIS A O 1
ATOM 600 N N . MET A 1 78 ? 0.657 8.288 8.860 1.00 98.69 78 MET A N 1
ATOM 601 C CA . MET A 1 78 ? 1.622 8.018 9.932 1.00 98.69 78 MET A CA 1
ATOM 602 C C . MET A 1 78 ? 0.975 7.959 11.324 1.00 98.69 78 MET A C 1
ATOM 604 O O . MET A 1 78 ? 1.429 7.198 12.185 1.00 98.69 78 MET A O 1
ATOM 608 N N . ARG A 1 79 ? -0.104 8.715 11.566 1.00 98.81 79 ARG A N 1
ATOM 609 C CA . ARG A 1 79 ? -0.883 8.620 12.813 1.00 98.81 79 ARG A CA 1
ATOM 610 C C . ARG A 1 79 ? -1.664 7.312 12.903 1.00 98.81 79 ARG A C 1
ATOM 612 O O . ARG A 1 79 ? -1.672 6.699 13.968 1.00 98.81 79 ARG A O 1
ATOM 619 N N . VAL A 1 80 ? -2.245 6.853 11.795 1.00 98.88 80 VAL A N 1
ATOM 620 C CA . VAL A 1 80 ? -2.864 5.522 11.692 1.00 98.88 80 VAL A CA 1
ATOM 621 C C . VAL A 1 80 ? -1.838 4.429 11.990 1.00 98.88 80 VAL A C 1
ATOM 623 O O . VAL A 1 80 ? -2.075 3.590 12.855 1.00 98.88 80 VAL A O 1
ATOM 626 N N . VAL A 1 81 ? -0.668 4.475 11.347 1.00 98.81 81 VAL A N 1
ATOM 627 C CA . VAL A 1 81 ? 0.431 3.526 11.591 1.00 98.81 81 VAL A CA 1
ATOM 628 C C . VAL A 1 81 ? 0.827 3.512 13.067 1.00 98.81 81 VAL A C 1
ATOM 630 O O . VAL A 1 81 ? 0.943 2.446 13.670 1.00 98.81 81 VAL A O 1
ATOM 633 N N . SER A 1 82 ? 0.979 4.693 13.671 1.00 98.81 82 SER A N 1
ATOM 634 C CA . SER A 1 82 ? 1.340 4.832 15.085 1.00 98.81 82 SER A CA 1
ATOM 635 C C . SER A 1 82 ? 0.282 4.242 16.023 1.00 98.81 82 SER A C 1
ATOM 637 O O . SER A 1 82 ? 0.632 3.676 17.058 1.00 98.81 82 SER A O 1
ATOM 639 N N . ALA A 1 83 ? -1.004 4.361 15.681 1.00 98.81 83 ALA A N 1
ATOM 640 C CA . ALA A 1 83 ? -2.089 3.740 16.434 1.00 98.81 83 ALA A CA 1
ATOM 641 C C . ALA A 1 83 ? -2.046 2.208 16.315 1.00 98.81 83 ALA A C 1
ATOM 643 O O . ALA A 1 83 ? -2.039 1.520 17.335 1.00 98.81 83 ALA A O 1
ATOM 644 N N . LEU A 1 84 ? -1.927 1.671 15.095 1.00 98.88 84 LEU A N 1
ATOM 645 C CA . LEU A 1 84 ? -1.841 0.225 14.842 1.00 98.88 84 LEU A CA 1
ATOM 646 C C . LEU A 1 84 ? -0.637 -0.418 15.542 1.00 98.88 84 LEU A C 1
ATOM 648 O O . LEU A 1 84 ? -0.753 -1.512 16.098 1.00 98.88 84 LEU A O 1
ATOM 652 N N . ALA A 1 85 ? 0.501 0.281 15.570 1.00 98.75 85 ALA A N 1
ATOM 653 C CA . ALA A 1 85 ? 1.733 -0.208 16.182 1.00 98.75 85 ALA A CA 1
ATOM 654 C C . ALA A 1 85 ? 1.597 -0.457 17.692 1.00 98.75 85 ALA A C 1
ATOM 656 O O . ALA A 1 85 ? 2.323 -1.285 18.234 1.00 98.75 85 ALA A O 1
ATOM 657 N N . ARG A 1 86 ? 0.648 0.209 18.370 1.00 98.44 86 ARG A N 1
ATOM 658 C CA . ARG A 1 86 ? 0.345 -0.044 19.789 1.00 98.44 86 ARG A CA 1
ATOM 659 C C . ARG A 1 86 ? -0.307 -1.407 20.022 1.00 98.44 86 ARG A C 1
ATOM 661 O O . ARG A 1 86 ? -0.203 -1.926 21.126 1.00 98.44 86 ARG A O 1
ATOM 668 N N . GLY A 1 87 ? -0.987 -1.952 19.014 1.00 98.31 87 GLY A N 1
ATOM 669 C CA . GLY A 1 87 ? -1.609 -3.273 19.072 1.00 98.31 87 GLY A CA 1
ATOM 670 C C . GLY A 1 87 ? -0.689 -4.381 18.566 1.00 98.31 87 GLY A C 1
ATOM 671 O O . GLY A 1 87 ? -0.501 -5.389 19.237 1.00 98.31 87 GLY A O 1
ATOM 672 N N . CYS A 1 88 ? -0.096 -4.190 17.384 1.00 98.62 88 CYS A N 1
ATOM 673 C CA . CYS A 1 88 ? 0.866 -5.124 16.802 1.00 98.62 88 CYS A CA 1
ATOM 674 C C . CYS A 1 88 ? 1.843 -4.379 15.870 1.00 98.62 88 CYS A C 1
ATOM 676 O O . CYS A 1 88 ? 1.450 -3.980 14.765 1.00 98.62 88 CYS A O 1
ATOM 678 N N . PRO A 1 89 ? 3.123 -4.221 16.259 1.00 98.44 89 PRO A N 1
ATOM 679 C CA . PRO A 1 89 ? 4.133 -3.562 15.431 1.00 98.44 89 PRO A CA 1
ATOM 680 C C . PRO A 1 89 ? 4.328 -4.210 14.054 1.00 98.44 89 PRO A C 1
ATOM 682 O O . PRO A 1 89 ? 4.437 -3.495 13.061 1.00 98.44 89 PRO A O 1
ATOM 685 N N . SER A 1 90 ? 4.300 -5.545 13.962 1.00 98.00 90 SER A N 1
ATOM 686 C CA . SER A 1 90 ? 4.447 -6.269 12.689 1.00 98.00 90 SER A CA 1
ATOM 687 C C . SER A 1 90 ? 3.304 -5.952 11.721 1.00 98.00 90 SER A C 1
ATOM 689 O O . SER A 1 90 ? 3.540 -5.659 10.548 1.00 98.00 90 SER A O 1
ATOM 691 N N . THR A 1 91 ? 2.060 -5.930 12.216 1.00 98.62 91 THR A N 1
ATOM 692 C CA . THR A 1 91 ? 0.882 -5.523 11.429 1.00 98.62 91 THR A CA 1
ATOM 693 C C . THR A 1 91 ? 1.023 -4.089 10.935 1.00 98.62 91 THR A C 1
ATOM 695 O O . THR A 1 91 ? 0.840 -3.828 9.746 1.00 98.62 91 THR A O 1
ATOM 698 N N . ALA A 1 92 ? 1.407 -3.169 11.824 1.00 98.75 92 ALA A N 1
ATOM 699 C CA . ALA A 1 92 ? 1.618 -1.773 11.466 1.00 98.75 92 ALA A CA 1
ATOM 700 C C . ALA A 1 92 ? 2.714 -1.610 10.405 1.00 98.75 92 ALA A C 1
ATOM 702 O O . ALA A 1 92 ? 2.523 -0.852 9.458 1.00 98.75 92 ALA A O 1
ATOM 703 N N . TRP A 1 93 ? 3.821 -2.350 10.503 1.00 98.44 93 TRP A N 1
ATOM 704 C CA . TRP A 1 93 ? 4.909 -2.331 9.521 1.00 98.44 93 TRP A CA 1
ATOM 705 C C . TRP A 1 93 ? 4.438 -2.762 8.129 1.00 98.44 93 TRP A C 1
ATOM 707 O O . TRP A 1 93 ? 4.636 -2.047 7.144 1.00 98.44 93 TRP A O 1
ATOM 717 N N . MET A 1 94 ? 3.743 -3.898 8.045 1.00 98.38 94 MET A N 1
ATOM 718 C CA . MET A 1 94 ? 3.209 -4.389 6.774 1.00 98.38 94 MET A CA 1
ATOM 719 C C . MET A 1 94 ? 2.146 -3.454 6.188 1.00 98.38 94 MET A C 1
ATOM 721 O O . MET A 1 94 ? 2.139 -3.230 4.979 1.00 98.38 94 MET A O 1
ATOM 725 N N . TYR A 1 95 ? 1.266 -2.890 7.022 1.00 98.69 95 TYR A N 1
ATOM 726 C CA . TYR A 1 95 ? 0.295 -1.886 6.584 1.00 98.69 95 TYR A CA 1
ATOM 727 C C . TYR A 1 95 ? 0.987 -0.613 6.076 1.00 98.69 95 TYR A C 1
ATOM 729 O O . TYR A 1 95 ? 0.627 -0.106 5.014 1.00 98.69 95 TYR A O 1
ATOM 737 N N . THR A 1 96 ? 2.012 -0.132 6.791 1.00 98.50 96 THR A N 1
ATOM 738 C CA . THR A 1 96 ? 2.758 1.087 6.442 1.00 98.50 96 THR A CA 1
ATOM 739 C C . THR A 1 96 ? 3.260 1.015 5.014 1.00 98.50 96 THR A C 1
ATOM 741 O O . THR A 1 96 ? 2.906 1.876 4.218 1.00 98.50 96 THR A O 1
ATOM 744 N N . PHE A 1 97 ? 4.039 -0.015 4.676 1.00 96.44 97 PHE A N 1
ATOM 745 C CA . PHE A 1 97 ? 4.614 -0.152 3.337 1.00 96.44 97 PHE A CA 1
ATOM 746 C C . PHE A 1 97 ? 3.601 -0.629 2.302 1.00 96.44 97 PHE A C 1
ATOM 748 O O . PHE A 1 97 ? 3.689 -0.232 1.148 1.00 96.44 97 PHE A O 1
ATOM 755 N N . GLY A 1 98 ? 2.599 -1.417 2.694 1.00 96.69 98 GLY A N 1
ATOM 756 C CA . GLY A 1 98 ? 1.512 -1.775 1.789 1.00 96.69 98 GLY A CA 1
ATOM 757 C C . GLY A 1 98 ? 0.768 -0.541 1.267 1.00 96.69 98 GLY A C 1
ATOM 758 O O . GLY A 1 98 ? 0.563 -0.425 0.064 1.00 96.69 98 GLY A O 1
ATOM 759 N N . ALA A 1 99 ? 0.403 0.395 2.147 1.00 98.12 99 ALA A N 1
ATOM 760 C CA . ALA A 1 99 ? -0.429 1.547 1.794 1.00 98.12 99 ALA A CA 1
ATOM 761 C C . ALA A 1 99 ? 0.367 2.812 1.410 1.00 98.12 99 ALA A C 1
ATOM 763 O O . ALA A 1 99 ? -0.083 3.579 0.557 1.00 98.12 99 ALA A O 1
ATOM 764 N N . ALA A 1 100 ? 1.554 3.046 1.995 1.00 97.50 100 ALA A N 1
ATOM 765 C CA . ALA A 1 100 ? 2.343 4.267 1.766 1.00 97.50 100 ALA A CA 1
ATOM 766 C C . ALA A 1 100 ? 2.665 4.504 0.285 1.00 97.50 100 ALA A C 1
ATOM 768 O O . ALA A 1 100 ? 2.696 5.643 -0.182 1.00 97.50 100 ALA A O 1
ATOM 769 N N . HIS A 1 101 ? 2.887 3.430 -0.473 1.00 97.50 101 HIS A N 1
ATOM 770 C CA . HIS A 1 101 ? 3.355 3.531 -1.850 1.00 97.50 101 HIS A CA 1
ATOM 771 C C . HIS A 1 101 ? 2.272 3.916 -2.861 1.00 97.50 101 HIS A C 1
ATOM 773 O O . HIS A 1 101 ? 2.610 4.143 -4.019 1.00 97.50 101 HIS A O 1
ATOM 779 N N . ALA A 1 102 ? 1.014 4.104 -2.442 1.00 98.00 102 ALA A N 1
ATOM 780 C CA . ALA A 1 102 ? 0.058 4.873 -3.241 1.00 98.00 102 ALA A CA 1
ATOM 781 C C . ALA A 1 102 ? 0.583 6.297 -3.503 1.00 98.00 102 ALA A C 1
ATOM 783 O O . ALA A 1 102 ? 0.486 6.796 -4.622 1.00 98.00 102 ALA A O 1
ATOM 784 N N . HIS A 1 103 ? 1.219 6.919 -2.500 1.00 97.94 103 HIS A N 1
ATOM 785 C CA . HIS A 1 103 ? 1.821 8.245 -2.644 1.00 97.94 103 HIS A CA 1
ATOM 786 C C . HIS A 1 103 ? 3.007 8.235 -3.617 1.00 97.94 103 HIS A C 1
ATOM 788 O O . HIS A 1 103 ? 3.107 9.117 -4.469 1.00 97.94 103 HIS A O 1
ATOM 794 N N . LEU A 1 104 ? 3.874 7.215 -3.534 1.00 97.38 104 LEU A N 1
ATOM 795 C CA . LEU A 1 104 ? 4.964 7.026 -4.495 1.00 97.38 104 LEU A CA 1
ATOM 796 C C . LEU A 1 104 ? 4.394 6.875 -5.907 1.00 97.38 104 LEU A C 1
ATOM 798 O O . LEU A 1 104 ? 4.757 7.649 -6.787 1.00 97.38 104 LEU A O 1
ATOM 802 N N . ALA A 1 105 ? 3.460 5.941 -6.103 1.00 97.38 105 ALA A N 1
ATOM 803 C CA . ALA A 1 105 ? 2.881 5.649 -7.408 1.00 97.38 105 ALA A CA 1
ATOM 804 C C . ALA A 1 105 ? 2.224 6.882 -8.054 1.00 97.38 105 ALA A C 1
ATOM 806 O O . ALA A 1 105 ? 2.450 7.151 -9.233 1.00 97.38 105 ALA A O 1
ATOM 807 N N . ALA A 1 106 ? 1.487 7.672 -7.268 1.00 96.75 106 ALA A N 1
ATOM 808 C CA . ALA A 1 106 ? 0.862 8.915 -7.720 1.00 96.75 106 ALA A CA 1
ATOM 809 C C . ALA A 1 106 ? 1.866 10.044 -8.034 1.00 96.75 106 ALA A C 1
ATOM 811 O O . ALA A 1 106 ? 1.509 11.009 -8.707 1.00 96.75 106 ALA A O 1
ATOM 812 N N . THR A 1 107 ? 3.106 9.937 -7.548 1.00 96.06 107 THR A N 1
ATOM 813 C CA . THR A 1 107 ? 4.157 10.944 -7.756 1.00 96.06 107 THR A CA 1
ATOM 814 C C . THR A 1 107 ? 5.056 10.608 -8.944 1.00 96.06 107 THR A C 1
ATOM 816 O O . THR A 1 107 ? 5.464 11.515 -9.664 1.00 96.06 107 THR A O 1
ATOM 819 N N . VAL A 1 108 ? 5.396 9.328 -9.143 1.00 96.44 108 VAL A N 1
ATOM 820 C CA . VAL A 1 108 ? 6.423 8.935 -10.127 1.00 96.44 108 VAL A CA 1
ATOM 821 C C . VAL A 1 108 ? 5.870 8.456 -11.466 1.00 96.44 108 VAL A C 1
ATOM 823 O O . VAL A 1 108 ? 6.543 8.628 -12.480 1.00 96.44 108 VAL A O 1
ATOM 826 N N . PHE A 1 109 ? 4.678 7.854 -11.501 1.00 96.50 109 PHE A N 1
ATOM 827 C CA . PHE A 1 109 ? 4.118 7.309 -12.742 1.00 96.50 109 PHE A CA 1
ATOM 828 C C . PHE A 1 109 ? 3.230 8.329 -13.456 1.00 96.50 109 PHE A C 1
ATOM 830 O O . PHE A 1 109 ? 2.617 9.179 -12.817 1.00 96.50 109 PHE A O 1
ATOM 837 N N . GLY A 1 110 ? 3.146 8.244 -14.786 1.00 96.25 110 GLY A N 1
ATOM 838 C CA . GLY A 1 110 ? 2.271 9.099 -15.593 1.00 96.25 110 GLY A CA 1
ATOM 839 C C . GLY A 1 110 ? 0.783 8.777 -15.417 1.00 96.25 110 GLY A C 1
ATOM 840 O O . GLY A 1 110 ? 0.417 7.720 -14.909 1.00 96.25 110 GLY A O 1
ATOM 841 N N . GLU A 1 111 ? -0.081 9.684 -15.873 1.00 94.88 111 GLU A N 1
ATOM 842 C CA . GLU A 1 111 ? -1.541 9.601 -15.707 1.00 94.88 111 GLU A CA 1
ATOM 843 C C . GLU A 1 111 ? -2.152 8.295 -16.234 1.00 94.88 111 GLU A C 1
ATOM 845 O O . GLU A 1 111 ? -2.995 7.707 -15.563 1.00 94.88 111 GLU A O 1
ATOM 850 N N . GLU A 1 112 ? -1.700 7.806 -17.391 1.00 93.81 112 GLU A N 1
ATOM 851 C CA . GLU A 1 112 ? -2.169 6.537 -17.963 1.00 93.81 112 GLU A CA 1
ATOM 852 C C . GLU A 1 112 ? -1.917 5.358 -17.014 1.00 93.81 112 GLU A C 1
ATOM 854 O O . GLU A 1 112 ? -2.847 4.631 -16.670 1.00 93.81 112 GLU A O 1
ATOM 859 N N . ALA A 1 113 ? -0.690 5.232 -16.505 1.00 94.44 113 ALA A N 1
ATOM 860 C CA . ALA A 1 113 ? -0.345 4.201 -15.534 1.00 94.44 113 ALA A CA 1
ATOM 861 C C . ALA A 1 113 ? -1.141 4.371 -14.233 1.00 94.44 113 ALA A C 1
ATOM 863 O O . ALA A 1 113 ? -1.657 3.398 -13.698 1.00 94.44 113 ALA A O 1
ATOM 864 N N . GLN A 1 114 ? -1.301 5.597 -13.729 1.00 96.19 114 GLN A N 1
ATOM 865 C CA . GLN A 1 114 ? -2.091 5.842 -12.518 1.00 96.19 114 GLN A CA 1
ATOM 866 C C . GLN A 1 114 ? -3.564 5.429 -12.681 1.00 96.19 114 GLN A C 1
ATOM 868 O O . GLN A 1 114 ? -4.129 4.840 -11.757 1.00 96.19 114 GLN A O 1
ATOM 873 N N . ASN A 1 115 ? -4.173 5.686 -13.846 1.00 94.25 115 ASN A N 1
ATOM 874 C CA . ASN A 1 115 ? -5.539 5.243 -14.139 1.00 94.25 115 ASN A CA 1
ATOM 875 C C . ASN A 1 115 ? -5.657 3.711 -14.037 1.00 94.25 115 ASN A C 1
ATOM 877 O O . ASN A 1 115 ? -6.622 3.207 -13.469 1.00 94.25 115 ASN A O 1
ATOM 881 N N . GLU A 1 116 ? -4.673 2.962 -14.542 1.00 93.06 116 GLU A N 1
ATOM 882 C CA . GLU A 1 116 ? -4.675 1.498 -14.435 1.00 93.06 116 GLU A CA 1
ATOM 883 C C . GLU A 1 116 ? -4.416 1.022 -12.994 1.00 93.06 116 GLU A C 1
ATOM 885 O O . GLU A 1 116 ? -5.167 0.202 -12.463 1.00 93.06 116 GLU A O 1
ATOM 890 N N . LEU A 1 117 ? -3.400 1.576 -12.326 1.00 95.44 117 LEU A N 1
ATOM 891 C CA . LEU A 1 117 ? -2.980 1.176 -10.977 1.00 95.44 117 LEU A CA 1
ATOM 892 C C . LEU A 1 117 ? -4.084 1.351 -9.929 1.00 95.44 117 LEU A C 1
ATOM 894 O O . LEU A 1 117 ? -4.245 0.508 -9.044 1.00 95.44 117 LEU A O 1
ATOM 898 N N . PHE A 1 118 ? -4.848 2.440 -10.020 1.00 96.06 118 PHE A N 1
ATOM 899 C CA . PHE A 1 118 ? -5.896 2.775 -9.055 1.00 96.06 118 PHE A CA 1
ATOM 900 C C . PHE A 1 118 ? -7.304 2.369 -9.518 1.00 96.06 118 PHE A C 1
ATOM 902 O O . PHE A 1 118 ? -8.292 2.724 -8.873 1.00 96.06 118 PHE A O 1
ATOM 909 N N . ALA A 1 119 ? -7.438 1.613 -10.614 1.00 92.12 119 ALA A N 1
ATOM 910 C CA . ALA A 1 119 ? -8.742 1.180 -11.129 1.00 92.12 119 ALA A CA 1
ATOM 911 C C . ALA A 1 119 ? -9.540 0.331 -10.117 1.00 92.12 119 ALA A C 1
ATOM 913 O O . ALA A 1 119 ? -10.768 0.360 -10.119 1.00 92.12 119 ALA A O 1
ATOM 914 N N . GLY A 1 120 ? -8.852 -0.395 -9.228 1.00 89.44 120 GLY A N 1
ATOM 915 C CA . GLY A 1 120 ? -9.469 -1.201 -8.166 1.00 89.44 120 GLY A CA 1
ATOM 916 C C . GLY A 1 120 ? -9.891 -0.417 -6.915 1.00 89.44 120 GLY A C 1
ATOM 917 O O . GLY A 1 120 ? -10.559 -0.975 -6.048 1.00 89.44 120 GLY A O 1
ATOM 918 N N . GLY A 1 121 ? -9.525 0.865 -6.804 1.00 90.81 121 GLY A N 1
ATOM 919 C CA . GLY A 1 121 ? -9.761 1.698 -5.621 1.00 90.81 121 GLY A CA 1
ATOM 920 C C . GLY A 1 121 ? -8.775 1.421 -4.482 1.00 90.81 121 GLY A C 1
ATOM 921 O O . GLY A 1 121 ? -7.975 2.290 -4.140 1.00 90.81 121 GLY A O 1
ATOM 922 N N . ASP A 1 122 ? -8.808 0.221 -3.899 1.00 96.06 122 ASP A N 1
ATOM 923 C CA . ASP A 1 122 ? -7.868 -0.169 -2.841 1.00 96.06 122 ASP A CA 1
ATOM 924 C C . ASP A 1 122 ? -6.482 -0.461 -3.421 1.00 96.06 122 ASP A C 1
ATOM 926 O O . ASP A 1 122 ? -6.340 -1.259 -4.349 1.00 96.06 122 ASP A O 1
ATOM 930 N N . PHE A 1 123 ? -5.449 0.182 -2.868 1.00 97.88 123 PHE A N 1
ATOM 931 C CA . PHE A 1 123 ? -4.084 0.061 -3.368 1.00 97.88 123 PHE A CA 1
ATOM 932 C C . PHE A 1 123 ? -3.137 -0.443 -2.281 1.00 97.88 123 PHE A C 1
ATOM 934 O O . PHE A 1 123 ? -2.830 0.249 -1.310 1.00 97.88 123 PHE A O 1
ATOM 941 N N . VAL A 1 124 ? -2.649 -1.667 -2.478 1.00 98.50 124 VAL A N 1
ATOM 942 C CA . VAL A 1 124 ? -1.618 -2.292 -1.643 1.00 98.50 124 VAL A CA 1
ATOM 943 C C . VAL A 1 124 ? -0.426 -2.614 -2.529 1.00 98.50 124 VAL A C 1
ATOM 945 O O . VAL A 1 124 ? -0.552 -3.427 -3.449 1.00 98.50 124 VAL A O 1
ATOM 948 N N . CYS A 1 125 ? 0.712 -1.975 -2.283 1.00 98.38 125 CYS A N 1
ATOM 949 C CA . CYS A 1 125 ? 1.878 -2.070 -3.148 1.00 98.38 125 CYS A CA 1
ATOM 950 C C . CYS A 1 125 ? 3.183 -2.053 -2.340 1.00 98.38 125 CYS A C 1
ATOM 952 O O . CYS A 1 125 ? 3.714 -0.980 -2.074 1.00 98.38 125 CYS A O 1
ATOM 954 N N . PRO A 1 126 ? 3.745 -3.205 -1.941 1.00 97.69 126 PRO A N 1
ATOM 955 C CA . PRO A 1 126 ? 5.136 -3.272 -1.499 1.00 97.69 126 PRO A CA 1
ATOM 956 C C . PRO A 1 126 ? 6.096 -2.660 -2.531 1.00 97.69 126 PRO A C 1
ATOM 958 O O . PRO A 1 126 ? 5.883 -2.767 -3.742 1.00 97.69 126 PRO A O 1
ATOM 961 N N . VAL A 1 127 ? 7.182 -2.075 -2.026 1.00 97.75 127 VAL A N 1
ATOM 962 C CA . VAL A 1 127 ? 8.323 -1.612 -2.822 1.00 97.75 127 VAL A CA 1
ATOM 963 C C . VAL A 1 127 ? 9.578 -2.325 -2.342 1.00 97.75 127 VAL A C 1
ATOM 965 O O . VAL A 1 127 ? 9.780 -2.469 -1.136 1.00 97.75 127 VAL A O 1
ATOM 968 N N . VAL A 1 128 ? 10.441 -2.709 -3.279 1.00 96.94 128 VAL A N 1
ATOM 969 C CA . VAL A 1 128 ? 11.846 -3.027 -2.998 1.00 96.94 128 VAL A CA 1
ATOM 970 C C . VAL A 1 128 ? 12.723 -1.986 -3.684 1.00 96.94 128 VAL A C 1
ATOM 972 O O . VAL A 1 128 ? 12.683 -1.827 -4.905 1.00 96.94 128 VAL A O 1
ATOM 975 N N . HIS A 1 129 ? 13.485 -1.250 -2.875 1.00 92.69 129 HIS A N 1
ATOM 976 C CA . HIS A 1 129 ? 14.453 -0.263 -3.343 1.00 92.69 129 HIS A CA 1
ATOM 977 C C . HIS A 1 129 ? 15.823 -0.906 -3.571 1.00 92.69 129 HIS A C 1
ATOM 979 O O . HIS A 1 129 ? 16.239 -1.786 -2.820 1.00 92.69 129 HIS A O 1
ATOM 985 N N . GLY A 1 130 ? 16.540 -0.399 -4.570 1.00 93.12 130 GLY A N 1
ATOM 986 C CA . GLY A 1 130 ? 17.784 -0.966 -5.071 1.00 93.12 130 GLY A CA 1
ATOM 987 C C . GLY A 1 130 ? 17.532 -1.883 -6.274 1.00 93.12 130 GLY A C 1
ATOM 988 O O . GLY A 1 130 ? 16.576 -2.660 -6.256 1.00 93.12 130 GLY A O 1
ATOM 989 N N . PRO A 1 131 ? 18.350 -1.788 -7.337 1.00 94.88 131 PRO A N 1
ATOM 990 C CA . PRO A 1 131 ? 18.183 -2.622 -8.517 1.00 94.88 131 PRO A CA 1
ATOM 991 C C . PRO A 1 131 ? 18.458 -4.098 -8.202 1.00 94.88 131 PRO A C 1
ATOM 993 O O . PRO A 1 131 ? 19.510 -4.448 -7.667 1.00 94.88 131 PRO A O 1
ATOM 996 N N . VAL A 1 132 ? 17.512 -4.959 -8.565 1.00 96.38 132 VAL A N 1
ATOM 997 C CA . VAL A 1 132 ? 17.598 -6.418 -8.472 1.00 96.38 132 VAL A CA 1
ATOM 998 C C . VAL A 1 132 ? 17.305 -7.013 -9.841 1.00 96.38 132 VAL A C 1
ATOM 1000 O O . VAL A 1 132 ? 16.406 -6.554 -10.552 1.00 96.38 132 VAL A O 1
ATOM 1003 N N . GLY A 1 133 ? 18.048 -8.058 -10.196 1.00 94.69 133 GLY A N 1
ATOM 1004 C CA . GLY A 1 133 ? 17.835 -8.760 -11.452 1.00 94.69 133 GLY A CA 1
ATOM 1005 C C . GLY A 1 133 ? 18.086 -7.881 -12.676 1.00 94.69 133 GLY A C 1
ATOM 1006 O O . GLY A 1 133 ? 18.757 -6.847 -12.590 1.00 94.69 133 GLY A O 1
ATOM 1007 N N . VAL A 1 134 ? 17.531 -8.300 -13.807 1.00 95.56 134 VAL A N 1
ATOM 1008 C CA . VAL A 1 134 ? 17.638 -7.583 -15.081 1.00 95.56 134 VAL A CA 1
ATOM 1009 C C . VAL A 1 134 ? 16.274 -7.452 -15.744 1.00 95.56 134 VAL A C 1
ATOM 1011 O O . VAL A 1 134 ? 15.388 -8.289 -15.544 1.00 95.56 134 VAL A O 1
ATOM 1014 N N . ALA A 1 135 ? 16.121 -6.409 -16.553 1.00 96.75 135 ALA A N 1
ATOM 1015 C CA . ALA A 1 135 ? 14.998 -6.258 -17.454 1.00 96.75 135 ALA A CA 1
ATOM 1016 C C . ALA A 1 135 ? 15.450 -6.158 -18.908 1.00 96.75 135 ALA A C 1
ATOM 1018 O O . ALA A 1 135 ? 16.380 -5.422 -19.249 1.00 96.75 135 ALA A O 1
ATOM 1019 N N . GLU A 1 136 ? 14.733 -6.880 -19.760 1.00 95.69 136 GLU A N 1
ATOM 1020 C CA . GLU A 1 136 ? 14.950 -6.951 -21.200 1.00 95.69 136 GLU A CA 1
ATOM 1021 C C . GLU A 1 136 ? 13.681 -6.516 -21.936 1.00 95.69 136 GLU A C 1
ATOM 1023 O O . GLU A 1 136 ? 12.563 -6.715 -21.446 1.00 95.69 136 GLU A O 1
ATOM 1028 N N . GLN A 1 137 ? 13.847 -5.910 -23.112 1.00 94.50 137 GLN A N 1
ATOM 1029 C CA . GLN A 1 137 ? 12.709 -5.568 -23.962 1.00 94.50 137 GLN A CA 1
ATOM 1030 C C . GLN A 1 137 ? 12.098 -6.837 -24.556 1.00 94.50 137 GLN A C 1
ATOM 1032 O O . GLN A 1 137 ? 12.800 -7.676 -25.119 1.00 94.50 137 GLN A O 1
ATOM 1037 N N . ALA A 1 138 ? 10.779 -6.953 -24.447 1.00 93.56 138 ALA A N 1
ATOM 1038 C CA . ALA A 1 138 ? 10.007 -7.986 -25.115 1.00 93.56 138 ALA A CA 1
ATOM 1039 C C . ALA A 1 138 ? 9.723 -7.602 -26.576 1.00 93.56 138 ALA A C 1
ATOM 1041 O O . ALA A 1 138 ? 9.700 -6.424 -26.936 1.00 93.56 138 ALA A O 1
ATOM 1042 N N . GLU A 1 139 ? 9.440 -8.601 -27.416 1.00 93.62 139 GLU A N 1
ATOM 1043 C CA . GLU A 1 139 ? 9.111 -8.400 -28.837 1.00 93.62 139 GLU A CA 1
ATOM 1044 C C . GLU A 1 139 ? 7.862 -7.527 -29.056 1.00 93.62 139 GLU A C 1
ATOM 1046 O O . GLU A 1 139 ? 7.733 -6.874 -30.089 1.00 93.62 139 GLU A O 1
ATOM 1051 N N . ASP A 1 140 ? 6.951 -7.490 -28.080 1.00 92.50 140 ASP A N 1
ATOM 1052 C CA . ASP A 1 140 ? 5.720 -6.693 -28.106 1.00 92.50 140 ASP A CA 1
ATOM 1053 C C . ASP A 1 140 ? 5.911 -5.240 -27.630 1.00 92.50 140 ASP A C 1
ATOM 1055 O O . ASP A 1 140 ? 4.941 -4.487 -27.531 1.00 92.50 140 ASP A O 1
ATOM 1059 N N . GLY A 1 141 ? 7.153 -4.834 -27.344 1.00 91.19 141 GLY A N 1
ATOM 1060 C CA . GLY A 1 141 ? 7.485 -3.515 -26.805 1.00 91.19 141 GLY A CA 1
ATOM 1061 C C . GLY A 1 141 ? 7.317 -3.396 -25.286 1.00 91.19 141 GLY A C 1
ATOM 1062 O O . GLY A 1 141 ? 7.530 -2.314 -24.738 1.00 91.19 141 GLY A O 1
ATOM 1063 N N . GLY A 1 142 ? 6.945 -4.481 -24.600 1.00 92.44 142 GLY A N 1
ATOM 1064 C CA . GLY A 1 142 ? 6.925 -4.570 -23.145 1.00 92.44 142 GLY A CA 1
ATOM 1065 C C . GLY A 1 142 ? 8.300 -4.853 -22.533 1.00 92.44 142 GLY A C 1
ATOM 1066 O O . GLY A 1 142 ? 9.339 -4.802 -23.190 1.00 92.44 142 GLY A O 1
ATOM 1067 N N . TRP A 1 143 ? 8.293 -5.191 -21.244 1.00 95.06 143 TRP A N 1
ATOM 1068 C CA . TRP A 1 143 ? 9.487 -5.573 -20.490 1.00 95.06 143 TRP A CA 1
ATOM 1069 C C . TRP A 1 143 ? 9.310 -6.956 -19.868 1.00 95.06 143 TRP A C 1
ATOM 1071 O O . TRP A 1 143 ? 8.266 -7.257 -19.281 1.00 95.06 143 TRP A O 1
ATOM 1081 N N . ILE A 1 144 ? 10.353 -7.776 -19.949 1.00 96.00 144 ILE A N 1
ATOM 1082 C CA . ILE A 1 144 ? 10.499 -9.005 -19.167 1.00 96.00 144 ILE A CA 1
ATOM 1083 C C . ILE A 1 144 ? 11.464 -8.697 -18.033 1.00 96.00 144 ILE A C 1
ATOM 1085 O O . ILE A 1 144 ? 12.538 -8.156 -18.270 1.00 96.00 144 ILE A O 1
ATOM 1089 N N . ILE A 1 145 ? 11.068 -9.025 -16.806 1.00 96.75 145 ILE A N 1
ATOM 1090 C CA . ILE A 1 145 ? 11.858 -8.775 -15.600 1.00 96.75 145 ILE A CA 1
ATOM 1091 C C . ILE A 1 145 ? 12.154 -10.122 -14.957 1.00 96.75 145 ILE A C 1
ATOM 1093 O O . ILE A 1 145 ? 11.221 -10.852 -14.615 1.00 96.75 145 ILE A O 1
ATOM 1097 N N . ASP A 1 146 ? 13.436 -10.425 -14.773 1.00 95.69 146 ASP A N 1
ATOM 1098 C CA . ASP A 1 146 ? 13.894 -11.620 -14.069 1.00 95.69 146 ASP A CA 1
ATOM 1099 C C . ASP A 1 146 ? 14.626 -11.218 -12.788 1.00 95.69 146 ASP A C 1
ATOM 1101 O O . ASP A 1 146 ? 15.655 -10.541 -12.824 1.00 95.69 146 ASP A O 1
ATOM 1105 N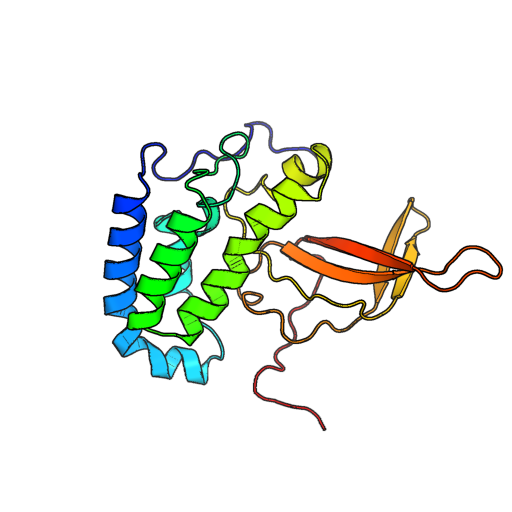 N . GLY A 1 147 ? 14.070 -11.609 -11.640 1.00 95.31 147 GLY A N 1
ATOM 1106 C CA . GLY A 1 147 ? 14.651 -11.332 -10.335 1.00 95.31 147 GLY A CA 1
ATOM 1107 C C . GLY A 1 147 ? 13.818 -11.858 -9.169 1.00 95.31 147 GLY A C 1
ATOM 1108 O O . GLY A 1 147 ? 12.602 -12.036 -9.263 1.00 95.31 147 GLY A O 1
ATOM 1109 N N . VAL A 1 148 ? 14.489 -12.066 -8.033 1.00 96.75 148 VAL A N 1
ATOM 1110 C CA . VAL A 1 148 ? 13.857 -12.389 -6.748 1.00 96.75 148 VAL A CA 1
ATOM 1111 C C . VAL A 1 148 ? 14.022 -11.202 -5.805 1.00 96.75 148 VAL A C 1
ATOM 1113 O O . VAL A 1 148 ? 15.127 -10.865 -5.388 1.00 96.75 148 VAL A O 1
ATOM 1116 N N . PHE A 1 149 ? 12.905 -10.553 -5.487 1.00 97.12 149 PHE A N 1
ATOM 1117 C CA . PHE A 1 149 ? 12.866 -9.314 -4.715 1.00 97.12 149 PHE A CA 1
ATOM 1118 C C . PHE A 1 149 ? 12.497 -9.613 -3.260 1.00 97.12 149 PHE A C 1
ATOM 1120 O O . PHE A 1 149 ? 11.324 -9.786 -2.925 1.00 97.12 149 PHE A O 1
ATOM 1127 N N . HIS A 1 150 ? 13.505 -9.683 -2.394 1.00 95.50 150 HIS A N 1
ATOM 1128 C CA . HIS A 1 150 ? 13.312 -9.962 -0.970 1.00 95.50 150 HIS A CA 1
ATOM 1129 C C . HIS A 1 150 ? 12.862 -8.720 -0.186 1.00 95.50 150 HIS A C 1
ATOM 1131 O O . HIS A 1 150 ? 12.992 -7.587 -0.644 1.00 95.50 150 HIS A O 1
ATOM 1137 N N . TYR A 1 151 ? 12.349 -8.940 1.030 1.00 94.44 151 TYR A N 1
ATOM 1138 C CA . TYR A 1 151 ? 11.926 -7.889 1.971 1.00 94.44 151 TYR A CA 1
ATOM 1139 C C . TYR A 1 151 ? 10.742 -7.013 1.504 1.00 94.44 151 TYR A C 1
ATOM 1141 O O . TYR A 1 151 ? 10.557 -5.891 1.975 1.00 94.44 151 TYR A O 1
ATOM 1149 N N . ALA A 1 152 ? 9.872 -7.557 0.647 1.00 96.62 152 ALA A N 1
ATOM 1150 C CA . ALA A 1 152 ? 8.648 -6.914 0.161 1.00 96.62 152 ALA A CA 1
ATOM 1151 C C . ALA A 1 152 ? 7.517 -6.894 1.222 1.00 96.62 152 ALA A C 1
ATOM 1153 O O . ALA A 1 152 ? 6.510 -7.604 1.114 1.00 96.62 152 ALA A O 1
ATOM 1154 N N . SER A 1 153 ? 7.685 -6.087 2.274 1.00 96.69 153 SER A N 1
ATOM 1155 C CA . SER A 1 153 ? 6.708 -5.941 3.369 1.00 96.69 153 SER A CA 1
ATOM 1156 C C . SER A 1 153 ? 5.339 -5.480 2.849 1.00 96.69 153 SER A C 1
ATOM 1158 O O . SER A 1 153 ? 5.248 -4.485 2.136 1.00 96.69 153 SER A O 1
ATOM 1160 N N . GLY A 1 154 ? 4.267 -6.200 3.204 1.00 95.75 154 GLY A N 1
ATOM 1161 C CA . GLY A 1 154 ? 2.909 -5.960 2.684 1.00 95.75 154 GLY A CA 1
ATOM 1162 C C . GLY A 1 154 ? 2.533 -6.798 1.450 1.00 95.75 154 GLY A C 1
ATOM 1163 O O . GLY A 1 154 ? 1.383 -6.767 1.020 1.00 95.75 154 GLY A O 1
ATOM 1164 N N . SER A 1 155 ? 3.457 -7.610 0.919 1.00 97.50 155 SER A N 1
ATOM 1165 C CA . SER A 1 155 ? 3.216 -8.511 -0.221 1.00 97.50 155 SER A CA 1
ATOM 1166 C C . SER A 1 155 ? 2.103 -9.566 -0.079 1.00 97.50 155 SER A C 1
ATOM 1168 O O . SER A 1 155 ? 1.563 -9.943 -1.122 1.00 97.50 155 SER A O 1
ATOM 1170 N N . PRO A 1 156 ? 1.702 -10.055 1.117 1.00 97.00 156 PRO A N 1
ATOM 1171 C CA . PRO A 1 156 ? 0.637 -11.060 1.217 1.00 97.00 156 PRO A CA 1
ATOM 1172 C C . PRO A 1 156 ? -0.707 -10.611 0.633 1.00 97.00 156 PRO A C 1
ATOM 1174 O O . PRO A 1 156 ? -1.387 -11.416 0.001 1.00 97.00 156 PRO A O 1
ATOM 1177 N N . TYR A 1 157 ? -1.036 -9.324 0.775 1.00 97.62 157 TYR A N 1
ATOM 1178 C CA . TYR A 1 157 ? -2.293 -8.724 0.310 1.00 97.62 157 TYR A CA 1
ATOM 1179 C C . TYR A 1 157 ? -2.089 -7.707 -0.817 1.00 97.62 157 TYR A C 1
ATOM 1181 O O . TYR A 1 157 ? -2.933 -6.853 -1.073 1.00 97.62 157 TYR A O 1
ATOM 1189 N N . ALA A 1 158 ? -0.931 -7.758 -1.472 1.00 98.12 158 ALA A N 1
ATOM 1190 C CA . ALA A 1 158 ? -0.567 -6.793 -2.488 1.00 98.12 158 ALA A CA 1
ATOM 1191 C C . ALA A 1 158 ? -1.444 -6.902 -3.741 1.00 98.12 158 ALA A C 1
ATOM 1193 O O . ALA A 1 158 ? -1.639 -7.978 -4.304 1.00 98.12 158 ALA A O 1
ATOM 1194 N N . THR A 1 159 ? -1.893 -5.747 -4.215 1.00 98.06 159 THR A N 1
ATOM 1195 C CA . THR A 1 159 ? -2.531 -5.555 -5.525 1.00 98.06 159 THR A CA 1
ATOM 1196 C C . THR A 1 159 ? -1.493 -5.350 -6.628 1.00 98.06 159 THR A C 1
ATOM 1198 O O . THR A 1 159 ? -1.688 -5.776 -7.764 1.00 98.06 159 THR A O 1
ATOM 1201 N N . HIS A 1 160 ? -0.365 -4.738 -6.270 1.00 98.44 160 HIS A N 1
ATOM 1202 C CA . HIS A 1 160 ? 0.724 -4.364 -7.160 1.00 98.44 160 HIS A CA 1
ATOM 1203 C C . HIS A 1 160 ? 2.064 -4.563 -6.453 1.00 98.44 160 HIS A C 1
ATOM 1205 O O . HIS A 1 160 ? 2.121 -4.770 -5.243 1.00 98.4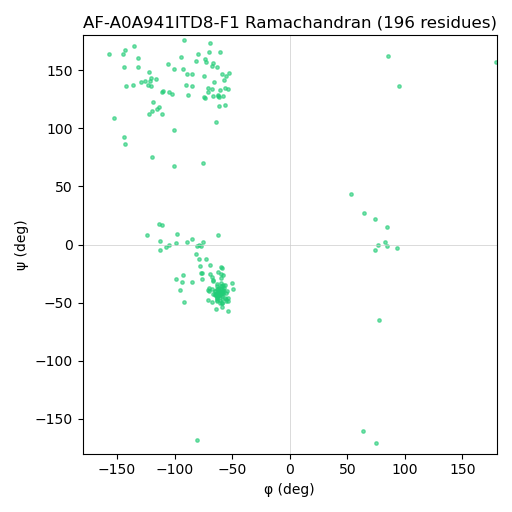4 160 HIS A O 1
ATOM 1211 N N . PHE A 1 161 ? 3.150 -4.506 -7.207 1.00 98.25 161 PHE A N 1
ATOM 1212 C CA . PHE A 1 161 ? 4.508 -4.478 -6.682 1.00 98.25 161 PHE A CA 1
ATOM 1213 C C . PHE A 1 161 ? 5.310 -3.435 -7.451 1.00 98.25 161 PHE A C 1
ATOM 1215 O O . PHE A 1 161 ? 5.197 -3.365 -8.675 1.00 98.25 161 PHE A O 1
ATOM 1222 N N . ILE A 1 162 ? 6.117 -2.649 -6.741 1.00 98.38 162 ILE A N 1
ATOM 1223 C CA . ILE A 1 162 ? 7.100 -1.747 -7.342 1.00 98.38 162 ILE A CA 1
ATOM 1224 C C . ILE A 1 162 ? 8.496 -2.286 -7.045 1.00 98.38 162 ILE A C 1
ATOM 1226 O O . ILE A 1 162 ? 8.836 -2.590 -5.901 1.00 98.38 162 ILE A O 1
ATOM 1230 N N . GLY A 1 163 ? 9.325 -2.357 -8.077 1.00 97.81 163 GLY A N 1
ATOM 1231 C CA . GLY A 1 163 ? 10.714 -2.771 -7.956 1.00 97.81 163 GLY A CA 1
ATOM 1232 C C . GLY A 1 163 ? 11.642 -1.863 -8.742 1.00 97.81 163 GLY A C 1
ATOM 1233 O O . GLY A 1 163 ? 11.213 -1.018 -9.532 1.00 97.81 163 GLY A O 1
ATOM 1234 N N . GLN A 1 164 ? 12.935 -2.060 -8.522 1.00 97.88 164 GLN A N 1
ATOM 1235 C CA . GLN A 1 164 ? 13.993 -1.488 -9.340 1.00 97.88 164 GLN A CA 1
ATOM 1236 C C . GLN A 1 164 ? 14.835 -2.616 -9.927 1.00 97.88 164 GLN A C 1
ATOM 1238 O O . GLN A 1 164 ? 15.076 -3.618 -9.263 1.00 97.88 164 GLN A O 1
ATOM 1243 N N . THR A 1 165 ? 15.294 -2.467 -11.161 1.00 97.75 165 THR A N 1
ATOM 1244 C CA . THR A 1 165 ? 16.072 -3.490 -11.869 1.00 97.75 165 THR A CA 1
ATOM 1245 C C . THR A 1 165 ? 17.123 -2.852 -12.768 1.00 97.75 165 THR A C 1
ATOM 1247 O O . THR A 1 165 ? 17.059 -1.648 -13.033 1.00 97.75 165 THR A O 1
ATOM 1250 N N . PHE A 1 166 ? 18.106 -3.635 -13.207 1.00 97.38 166 PHE A N 1
ATOM 1251 C CA . PHE A 1 166 ? 19.084 -3.180 -14.187 1.00 97.38 166 PHE A CA 1
ATOM 1252 C C . PHE A 1 166 ? 18.551 -3.355 -15.606 1.00 97.38 166 PHE A C 1
ATOM 1254 O O . PHE A 1 166 ? 18.022 -4.403 -15.958 1.00 97.38 166 PHE A O 1
ATOM 1261 N N . VAL A 1 167 ? 18.752 -2.341 -16.436 1.00 95.81 167 VAL A N 1
ATOM 1262 C CA . VAL A 1 167 ? 18.571 -2.412 -17.887 1.00 95.81 167 VAL A CA 1
ATOM 1263 C C . VAL A 1 167 ? 19.933 -2.186 -18.529 1.00 95.81 167 VAL A C 1
ATOM 1265 O O . VAL A 1 167 ? 20.728 -1.380 -18.033 1.00 95.81 167 VAL A O 1
ATOM 1268 N N . ALA A 1 168 ? 20.219 -2.906 -19.615 1.00 91.69 168 ALA A N 1
ATOM 1269 C CA . ALA A 1 168 ? 21.440 -2.697 -20.384 1.00 91.69 168 ALA A CA 1
ATOM 1270 C C . ALA A 1 168 ? 21.581 -1.216 -20.786 1.00 91.69 168 ALA A C 1
ATOM 1272 O O . ALA A 1 168 ? 20.619 -0.588 -21.232 1.00 91.69 168 ALA A O 1
ATOM 1273 N N . GLY A 1 169 ? 22.779 -0.660 -20.596 1.00 87.69 169 GLY A N 1
ATOM 1274 C CA . GLY A 1 169 ? 23.114 0.669 -21.103 1.00 87.69 169 GLY A CA 1
ATOM 1275 C C . GLY A 1 169 ? 23.216 0.671 -22.629 1.00 87.69 169 GLY A C 1
ATOM 1276 O O . GLY A 1 169 ? 23.180 -0.384 -23.269 1.00 87.69 169 GLY A O 1
ATOM 1277 N N . ALA A 1 170 ? 23.383 1.857 -23.219 1.00 86.00 170 ALA A N 1
ATOM 1278 C CA . ALA A 1 170 ? 23.792 1.945 -24.618 1.00 86.00 170 ALA A CA 1
ATOM 1279 C C . ALA A 1 170 ? 25.168 1.279 -24.825 1.00 86.00 170 ALA A C 1
ATOM 1281 O O . ALA A 1 170 ? 25.892 0.986 -23.872 1.00 86.00 170 ALA A O 1
ATOM 1282 N N . GLU A 1 171 ? 25.545 1.017 -26.077 1.00 89.44 171 GLU A N 1
ATOM 1283 C CA . GLU A 1 171 ? 26.816 0.356 -26.382 1.00 89.44 171 GLU A CA 1
ATOM 1284 C C . GLU A 1 171 ? 28.008 1.126 -25.781 1.00 89.44 171 GLU A C 1
ATOM 1286 O O . GLU A 1 171 ? 28.235 2.295 -26.086 1.00 89.44 171 GLU A O 1
ATOM 1291 N N . GLY A 1 172 ? 28.766 0.457 -24.905 1.00 90.06 172 GLY A N 1
ATOM 1292 C CA . GLY A 1 172 ? 29.897 1.049 -24.181 1.00 90.06 172 GLY A CA 1
ATOM 1293 C C . GLY A 1 172 ? 29.530 1.806 -22.897 1.00 90.06 172 GLY A C 1
ATOM 1294 O O . GLY A 1 172 ? 30.433 2.275 -22.204 1.00 90.06 172 GLY A O 1
ATOM 1295 N N . GLU A 1 173 ? 28.247 1.897 -22.546 1.00 93.25 173 GLU A N 1
ATOM 1296 C CA . GLU A 1 173 ? 27.760 2.547 -21.328 1.00 93.25 173 GLU A CA 1
ATOM 1297 C C . GLU A 1 173 ? 27.423 1.532 -20.219 1.00 93.25 173 GLU A C 1
ATOM 1299 O O . GLU A 1 173 ? 27.063 0.382 -20.494 1.00 93.25 173 GLU A O 1
ATOM 1304 N N . PRO A 1 174 ? 27.540 1.924 -18.935 1.00 92.81 174 PRO A N 1
ATOM 1305 C CA . PRO A 1 174 ? 27.143 1.063 -17.827 1.00 92.81 174 PRO A CA 1
ATOM 1306 C C . PRO A 1 174 ? 25.619 0.824 -17.802 1.00 92.81 174 PRO A C 1
ATOM 1308 O O . PRO A 1 174 ? 24.857 1.666 -18.281 1.00 92.81 174 PRO A O 1
ATOM 1311 N N . P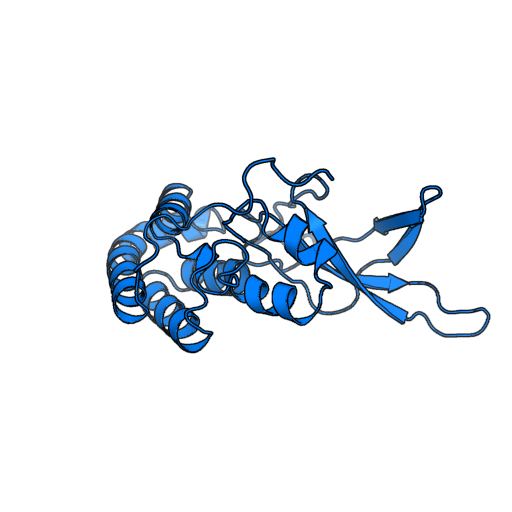RO A 1 175 ? 25.151 -0.281 -17.186 1.00 93.12 175 PRO A N 1
ATOM 1312 C CA . PRO A 1 175 ? 23.728 -0.509 -16.955 1.00 93.12 175 PRO A CA 1
ATOM 1313 C C . PRO A 1 175 ? 23.070 0.638 -16.187 1.00 93.12 175 PRO A C 1
ATOM 1315 O O . PRO A 1 175 ? 23.660 1.215 -15.269 1.00 93.12 175 PRO A O 1
ATOM 1318 N N . VAL A 1 176 ? 21.812 0.915 -16.519 1.00 95.00 176 VAL A N 1
ATOM 1319 C CA . VAL A 1 176 ? 20.991 1.923 -15.842 1.00 95.00 176 VAL A CA 1
ATOM 1320 C C . VAL A 1 176 ? 19.949 1.257 -14.951 1.00 95.00 176 VAL A C 1
ATOM 1322 O O . VAL A 1 176 ? 19.565 0.107 -15.158 1.00 95.00 176 VAL A O 1
ATOM 1325 N N . THR A 1 177 ? 19.489 1.974 -13.928 1.00 95.88 177 THR A N 1
ATOM 1326 C CA . THR A 1 177 ? 18.401 1.500 -13.063 1.00 95.88 177 THR A CA 1
ATOM 1327 C C . THR A 1 177 ? 17.052 1.915 -13.638 1.00 95.88 177 THR A C 1
ATOM 1329 O O . THR A 1 177 ? 16.827 3.097 -13.890 1.00 95.88 177 THR A O 1
ATOM 1332 N N . MET A 1 178 ? 16.137 0.959 -13.771 1.00 95.31 178 MET A N 1
ATOM 1333 C CA . MET A 1 178 ? 14.739 1.190 -14.127 1.00 95.31 178 MET A CA 1
ATOM 1334 C C . MET A 1 178 ? 13.841 0.873 -12.932 1.00 95.31 178 MET A C 1
ATOM 1336 O O . MET A 1 178 ? 13.966 -0.189 -12.327 1.00 95.31 178 MET A O 1
ATOM 1340 N N . MET A 1 179 ? 12.920 1.780 -12.604 1.00 96.88 179 MET A N 1
ATOM 1341 C CA . MET A 1 179 ? 11.807 1.490 -11.699 1.00 96.88 179 MET A CA 1
ATOM 1342 C C . MET A 1 179 ? 10.620 0.974 -12.510 1.00 96.88 179 MET A C 1
ATOM 1344 O O . MET A 1 179 ? 10.295 1.539 -13.551 1.00 96.88 179 MET A O 1
ATOM 1348 N N . PHE A 1 180 ? 9.956 -0.062 -12.014 1.00 96.56 180 PHE A N 1
ATOM 1349 C CA . PHE A 1 180 ? 8.766 -0.628 -12.636 1.00 96.56 180 PHE A CA 1
ATOM 1350 C C . PHE A 1 180 ? 7.657 -0.830 -11.608 1.00 96.56 180 PHE A C 1
ATOM 1352 O O . PHE A 1 180 ? 7.910 -0.912 -10.406 1.00 96.56 180 PHE A O 1
ATOM 1359 N N . VAL A 1 181 ? 6.428 -0.951 -12.102 1.00 97.25 181 VAL A N 1
ATOM 1360 C CA . VAL A 1 181 ? 5.260 -1.379 -11.333 1.00 97.25 181 VAL A CA 1
ATOM 1361 C C . VAL A 1 181 ? 4.564 -2.505 -12.080 1.00 97.25 181 VAL A C 1
ATOM 1363 O O . VAL A 1 181 ? 4.481 -2.479 -13.306 1.00 97.25 181 VAL A O 1
ATOM 1366 N N . ILE A 1 182 ? 4.101 -3.519 -11.353 1.00 96.31 182 ILE A N 1
ATOM 1367 C CA . ILE A 1 182 ? 3.525 -4.717 -11.957 1.00 96.31 182 ILE A CA 1
ATOM 1368 C C . ILE A 1 182 ? 2.319 -5.229 -11.144 1.00 96.31 182 ILE A C 1
ATOM 1370 O O . ILE A 1 182 ? 2.379 -5.249 -9.908 1.00 96.31 182 ILE A O 1
ATOM 1374 N N . PRO A 1 183 ? 1.203 -5.631 -11.786 1.00 96.38 183 PRO A N 1
ATOM 1375 C CA . PRO A 1 183 ? 0.015 -6.102 -11.076 1.00 96.38 183 PRO A CA 1
ATOM 1376 C C . PRO A 1 183 ? 0.215 -7.489 -10.457 1.00 96.38 183 PRO A C 1
ATOM 1378 O O . PRO A 1 183 ? 1.046 -8.287 -10.900 1.00 96.38 183 PRO A O 1
ATOM 1381 N N . ARG A 1 184 ? -0.588 -7.801 -9.432 1.00 95.88 184 ARG A N 1
ATOM 1382 C CA . ARG A 1 184 ? -0.503 -9.033 -8.628 1.00 95.88 184 ARG A CA 1
ATOM 1383 C C . ARG A 1 184 ? -0.427 -10.323 -9.445 1.00 95.88 184 ARG A C 1
ATOM 1385 O O . ARG A 1 184 ? 0.298 -11.237 -9.070 1.00 95.88 184 ARG A O 1
ATOM 1392 N N . ASN A 1 185 ? -1.155 -10.409 -10.554 1.00 96.25 185 ASN A N 1
ATOM 1393 C CA . ASN A 1 185 ? -1.236 -11.610 -11.392 1.00 96.25 185 ASN A CA 1
ATOM 1394 C C . ASN A 1 185 ? 0.008 -11.863 -12.266 1.00 96.25 185 ASN A C 1
ATOM 1396 O O . ASN A 1 185 ? 0.022 -12.824 -13.034 1.00 96.25 185 ASN A O 1
ATOM 1400 N N . ARG A 1 186 ? 1.043 -11.024 -12.171 1.00 96.94 186 ARG A N 1
ATOM 1401 C CA . ARG A 1 186 ? 2.280 -11.134 -12.960 1.00 96.94 186 ARG A CA 1
ATOM 1402 C C . ARG A 1 186 ? 3.511 -11.485 -12.125 1.00 96.94 186 ARG A C 1
ATOM 1404 O O . ARG A 1 186 ? 4.606 -11.560 -12.669 1.00 96.94 186 ARG A O 1
ATOM 1411 N N . TRP A 1 187 ? 3.348 -11.715 -10.825 1.00 97.06 187 TRP A N 1
ATOM 1412 C CA . TRP A 1 187 ? 4.429 -12.146 -9.945 1.00 97.06 187 TRP A CA 1
ATOM 1413 C C . TRP A 1 187 ? 3.922 -13.130 -8.896 1.00 97.06 187 TRP A C 1
ATOM 1415 O O . TRP A 1 187 ? 2.760 -13.120 -8.490 1.00 97.06 187 TRP A O 1
ATOM 1425 N N . ARG A 1 188 ? 4.819 -13.997 -8.429 1.00 97.06 188 ARG A N 1
ATOM 1426 C CA . ARG A 1 188 ? 4.530 -14.966 -7.373 1.00 97.06 188 ARG A CA 1
ATOM 1427 C C . ARG A 1 188 ? 5.171 -14.496 -6.075 1.00 97.06 188 ARG A C 1
ATOM 1429 O O . ARG A 1 188 ? 6.357 -14.189 -6.054 1.00 97.06 188 ARG A O 1
ATOM 1436 N N . ARG A 1 189 ? 4.401 -14.491 -4.983 1.00 95.75 189 ARG A N 1
ATOM 1437 C CA . ARG A 1 189 ? 4.977 -14.317 -3.641 1.00 95.75 189 ARG A CA 1
ATOM 1438 C C . ARG A 1 189 ? 5.688 -15.614 -3.257 1.00 95.75 189 ARG A C 1
ATOM 1440 O O . ARG A 1 189 ? 5.061 -16.671 -3.311 1.00 95.75 189 ARG A O 1
ATOM 1447 N N . LEU A 1 190 ? 6.959 -15.528 -2.885 1.00 95.25 190 LEU A N 1
ATOM 1448 C CA . LEU A 1 190 ? 7.674 -16.635 -2.257 1.00 95.25 190 LEU A CA 1
ATOM 1449 C C . LEU A 1 190 ? 7.400 -16.625 -0.751 1.00 95.25 190 LEU A C 1
ATOM 1451 O O . LEU A 1 190 ? 7.174 -15.566 -0.163 1.00 95.25 190 LEU A O 1
ATOM 1455 N N . ASP A 1 191 ? 7.363 -17.807 -0.148 1.00 90.88 191 ASP A N 1
ATOM 1456 C CA . ASP A 1 191 ? 7.162 -17.966 1.291 1.00 90.88 191 ASP A CA 1
ATOM 1457 C C . ASP A 1 191 ? 8.503 -18.226 1.981 1.00 90.88 191 ASP A C 1
ATOM 1459 O O . ASP A 1 191 ? 8.798 -19.335 2.410 1.00 90.88 191 ASP A O 1
ATOM 1463 N N . ASP A 1 192 ? 9.356 -17.200 1.980 1.00 89.75 192 ASP A N 1
ATOM 1464 C CA . ASP A 1 192 ? 10.754 -17.247 2.432 1.00 89.75 192 ASP A CA 1
ATOM 1465 C C . ASP A 1 192 ? 11.013 -16.414 3.703 1.00 89.75 192 ASP A C 1
ATOM 1467 O O . ASP A 1 192 ? 12.103 -16.452 4.276 1.00 89.75 192 ASP A O 1
ATOM 1471 N N . TRP A 1 193 ? 10.011 -15.680 4.199 1.00 88.75 193 TRP A N 1
ATOM 1472 C CA . TRP A 1 193 ? 10.137 -14.909 5.436 1.00 88.75 193 TRP A CA 1
ATOM 1473 C C . TRP A 1 193 ? 10.398 -15.828 6.637 1.00 88.75 193 TRP A C 1
ATOM 1475 O O . TRP A 1 193 ? 9.688 -16.811 6.843 1.00 88.75 193 TRP A O 1
ATOM 1485 N N . GLY A 1 194 ? 11.433 -15.516 7.424 1.00 82.75 194 GLY A N 1
ATOM 1486 C CA . GLY A 1 194 ? 11.865 -16.331 8.569 1.00 82.75 194 GLY A CA 1
ATOM 1487 C C . GLY A 1 194 ? 12.588 -17.633 8.195 1.00 82.75 194 GLY A C 1
ATOM 1488 O O . GLY A 1 194 ? 13.111 -18.312 9.074 1.00 82.75 194 GLY A O 1
ATOM 1489 N N . HIS A 1 195 ? 12.677 -17.948 6.902 1.00 71.75 195 HIS A N 1
ATOM 1490 C CA . HIS A 1 195 ? 13.328 -19.135 6.367 1.00 71.75 195 HIS A CA 1
ATOM 1491 C C . HIS A 1 195 ? 14.467 -18.687 5.454 1.00 71.75 195 HIS A C 1
ATOM 1493 O O . HIS A 1 195 ? 14.365 -18.730 4.232 1.00 71.75 195 HIS A O 1
ATOM 1499 N N . SER A 1 196 ? 15.571 -18.221 6.036 1.00 54.03 196 SER A N 1
ATOM 1500 C CA . SER A 1 196 ? 16.784 -18.002 5.250 1.00 54.03 196 SER A CA 1
ATOM 1501 C C . SER A 1 196 ? 17.272 -19.353 4.725 1.00 54.03 196 SER A C 1
ATOM 1503 O O . SER A 1 196 ? 17.809 -20.156 5.489 1.00 54.03 196 SER A O 1
ATOM 1505 N N . SER A 1 197 ? 17.085 -19.614 3.431 1.00 45.44 197 SER A N 1
ATOM 1506 C CA . SER A 1 197 ? 17.946 -20.547 2.710 1.00 45.44 197 SER A CA 1
ATOM 1507 C C . SER A 1 197 ? 19.366 -19.986 2.754 1.00 45.44 197 SER A C 1
ATOM 1509 O O . SER A 1 197 ? 19.594 -18.852 2.328 1.00 45.44 197 SER A O 1
ATOM 1511 N N . ALA A 1 198 ? 20.267 -20.764 3.356 1.00 38.19 198 ALA A N 1
ATOM 1512 C CA . ALA A 1 198 ? 21.710 -20.568 3.275 1.00 38.19 198 ALA A CA 1
ATOM 1513 C C . ALA A 1 198 ? 22.201 -20.620 1.822 1.00 38.19 198 ALA A C 1
ATOM 1515 O O . ALA A 1 198 ? 21.546 -21.313 1.007 1.00 38.19 198 ALA A O 1
#

Sequence (198 aa):
MDLPAGGHPVPPEPGLTGPEMISRAERIAATLVDRQQETEQRGFYGPDTHEAFLDGGFYRILVPKRYGGYELGIDTHMRVVSALARGCPSTAWMYTFGAAHAHLAATVFGEEAQNELFAGGDFVCPVVHGPVGVAEQAEDGGWIIDGVFHYASGSPYATHFIGQTFVAGAEGEPPVTMMFVIPRNRWRRLDDWGHSSA

pLDDT: mean 93.48, std 10.62, range [38.19, 98.88]

Organism: NCBI:txid1508375

InterPro domains:
  IPR009100 Acyl-CoA dehydrogenase/oxidase, N-terminal and middle domain superfamily [SSF56645] (24-193)
  IPR013786 Acyl-CoA dehydrogenase/oxidase, N-terminal [PF02771] (27-116)
  IPR037069 Acyl-CoA dehydrogenase/oxidase, N-terminal domain superfamily [G3DSA:1.10.540.10] (13-122)
  IPR046373 Acyl-CoA oxidase/dehydrogenase, middle domain superfamily [G3DSA:2.40.110.10] (126-197)

Radius of gyration: 17.9 Å; Cα contacts (8 Å, |Δi|>4): 334; chains: 1; bounding box: 48×34×50 Å

Secondary structure (DSSP, 8-state):
-PPPTT-SPPPSSTT--HHHHHHHHHHHHHHHGGGHHHHHHHTS--HHHHHHHHHTTGGGSSS-GGGT----HHHHHHHHHHHHHTT-HHHHHHHHHHHHHHHHHHHHS-HHHHHHHTTTS-----EEEEEEEEEEE-TTS-EEEE------TTGGG-SEEEEEEEEPPSTTSPPEEEEEEEEGGGS-----TT----